Protein AF-A0A932VXK8-F1 (afdb_monomer_lite)

Sequence (270 aa):
MTTSKAWLRMQRWTWILPVAVMACLAAGQESQTEPVHKVGEGITPPRIIFAPDPSYTLEAWQKGITGKVSLKLEVLPDGRTNNIRVVKPLDPSLDQSAVEAVAHWRFQPATKNGAPISIEISVVVGFLGPTSASPRPGVYTGLPCAAKIDSRDIKTLLKKASKGDPKAQITIGCAYQYGLAEMPPDRAQAISWYRKAAEIGLVPAQHFLGEAYLLNFDYVRAYTWLTIANSGGYKDPNDKLKIVTTLLNADQISDAEAQVAEWKRQHGTK

pLDDT: mean 80.36, std 22.82, range [25.75, 98.5]

Structure (mmCIF, N/CA/C/O backbone):
data_AF-A0A932VXK8-F1
#
_entry.id   AF-A0A932VXK8-F1
#
loop_
_atom_site.group_PDB
_atom_site.id
_atom_site.type_symbol
_atom_site.label_atom_id
_atom_site.label_alt_id
_atom_site.label_comp_id
_atom_site.label_asym_id
_atom_site.label_entity_id
_atom_site.label_seq_id
_atom_site.pdbx_PDB_ins_code
_atom_site.Cartn_x
_atom_site.Cartn_y
_atom_site.Cartn_z
_atom_site.occupancy
_atom_site.B_iso_or_equiv
_atom_site.auth_seq_id
_atom_site.auth_comp_id
_atom_site.auth_asym_id
_atom_site.auth_atom_id
_atom_site.pdbx_PDB_model_num
ATOM 1 N N . MET A 1 1 ? -51.871 -23.737 -41.755 1.00 42.34 1 MET A N 1
ATOM 2 C CA . MET A 1 1 ? -51.696 -23.314 -43.160 1.00 42.34 1 MET A CA 1
ATOM 3 C C . MET A 1 1 ? -50.366 -22.562 -43.215 1.00 42.34 1 MET A C 1
ATOM 5 O O . MET A 1 1 ? -50.365 -21.378 -42.942 1.00 42.34 1 MET A O 1
ATOM 9 N N . THR A 1 2 ? -49.157 -23.123 -43.311 1.00 41.78 2 THR A N 1
ATOM 10 C CA . THR A 1 2 ? -48.595 -24.317 -43.976 1.00 41.78 2 THR A CA 1
ATOM 11 C C . THR A 1 2 ? -48.834 -24.395 -45.479 1.00 41.78 2 THR A C 1
ATOM 13 O O . THR A 1 2 ? -49.755 -25.072 -45.904 1.00 41.78 2 THR A O 1
ATOM 16 N N . THR A 1 3 ? -47.942 -23.741 -46.230 1.00 37.94 3 THR A N 1
ATOM 17 C CA . THR A 1 3 ? -47.495 -23.960 -47.630 1.00 37.94 3 THR A CA 1
ATOM 18 C C . THR A 1 3 ? -46.356 -22.948 -47.848 1.00 37.94 3 THR A C 1
ATOM 20 O O . THR A 1 3 ? -46.502 -21.822 -47.395 1.00 37.94 3 THR A O 1
ATOM 23 N N . SER A 1 4 ? -45.202 -23.172 -48.480 1.00 37.31 4 SER A N 1
ATOM 24 C CA . SER A 1 4 ? -44.614 -24.238 -49.306 1.00 37.31 4 SER A CA 1
ATOM 25 C C . SER A 1 4 ? -43.109 -23.870 -49.429 1.00 37.31 4 SER A C 1
ATOM 27 O O . SER A 1 4 ? -42.810 -22.690 -49.576 1.00 37.31 4 SER A O 1
ATOM 29 N N . LYS A 1 5 ? -42.123 -24.750 -49.158 1.00 42.00 5 LYS A N 1
ATOM 30 C CA . LYS A 1 5 ? -41.353 -25.580 -50.135 1.00 42.00 5 LYS A CA 1
ATOM 31 C C . LYS A 1 5 ? -41.025 -24.807 -51.439 1.00 42.00 5 LYS A C 1
ATOM 33 O O . LYS A 1 5 ? -41.946 -24.265 -52.030 1.00 42.00 5 LYS A O 1
ATOM 38 N N . ALA A 1 6 ? -39.811 -24.730 -51.996 1.00 37.72 6 ALA A N 1
ATOM 39 C CA . ALA A 1 6 ? -38.801 -25.759 -52.278 1.00 37.72 6 ALA A CA 1
ATOM 40 C C . ALA A 1 6 ? -37.584 -25.065 -52.967 1.00 37.72 6 ALA A C 1
ATOM 42 O O . ALA A 1 6 ? -37.801 -24.165 -53.765 1.00 37.72 6 ALA A O 1
ATOM 43 N N . TRP A 1 7 ? -36.329 -25.301 -52.560 1.00 30.25 7 TRP A N 1
ATOM 44 C CA . TRP A 1 7 ? -35.332 -26.230 -53.145 1.00 30.25 7 TRP A CA 1
ATOM 45 C C . TRP A 1 7 ? -34.415 -25.705 -54.287 1.00 30.25 7 TRP A C 1
ATOM 47 O O . TRP A 1 7 ? -34.875 -25.202 -55.301 1.00 30.25 7 TRP A O 1
ATOM 57 N N . LEU A 1 8 ? -33.122 -26.058 -54.126 1.00 33.28 8 LEU A N 1
ATOM 58 C CA . LEU A 1 8 ? -32.089 -26.414 -55.126 1.00 33.28 8 LEU A CA 1
ATOM 59 C C . LEU A 1 8 ? -31.429 -25.316 -55.991 1.00 33.28 8 LEU A C 1
ATOM 61 O O . LEU A 1 8 ? -31.983 -24.889 -56.994 1.00 33.28 8 LEU A O 1
ATOM 65 N N . ARG A 1 9 ? -30.113 -25.112 -55.794 1.00 36.59 9 ARG A N 1
ATOM 66 C CA . ARG A 1 9 ? -29.102 -25.809 -56.622 1.00 36.59 9 ARG A CA 1
ATOM 67 C C . ARG A 1 9 ? -27.663 -25.650 -56.113 1.00 36.59 9 ARG A C 1
ATOM 69 O O . ARG A 1 9 ? -27.153 -24.553 -55.936 1.00 36.59 9 ARG A O 1
ATOM 76 N N . MET A 1 10 ? -27.019 -26.805 -55.952 1.00 35.75 10 MET A N 1
ATOM 77 C CA . MET A 1 10 ? -25.571 -27.003 -55.935 1.00 35.75 10 MET A CA 1
ATOM 78 C C . MET A 1 10 ? -24.918 -26.434 -57.200 1.00 35.75 10 MET A C 1
ATOM 80 O O . MET A 1 10 ? -25.418 -26.698 -58.293 1.00 35.75 10 MET A O 1
ATOM 84 N N . GLN A 1 11 ? -23.724 -25.851 -57.072 1.00 39.41 11 GLN A N 1
ATOM 85 C CA . GLN A 1 11 ? -22.659 -26.063 -58.054 1.00 39.41 11 GLN A CA 1
ATOM 86 C C . GLN A 1 11 ? -21.312 -26.267 -57.350 1.00 39.41 11 GLN A C 1
ATOM 88 O O . GLN A 1 11 ? -20.724 -25.362 -56.770 1.00 39.41 11 GLN A O 1
ATOM 93 N N . ARG A 1 12 ? -20.865 -27.525 -57.418 1.00 36.72 12 ARG A N 1
ATOM 94 C CA . ARG A 1 12 ? -19.492 -27.990 -57.224 1.00 36.72 12 ARG A CA 1
ATOM 95 C C . ARG A 1 12 ? -18.646 -27.505 -58.392 1.00 36.72 12 ARG A C 1
ATOM 97 O O . ARG A 1 12 ? -18.988 -27.837 -59.523 1.00 36.72 12 ARG A O 1
ATOM 104 N N . TRP A 1 13 ? -17.524 -26.852 -58.122 1.00 39.59 13 TRP A N 1
ATOM 105 C CA . TRP A 1 13 ? -16.404 -26.786 -59.059 1.00 39.59 13 TRP A CA 1
ATOM 106 C C . TRP A 1 13 ? -15.168 -27.353 -58.364 1.00 39.59 13 TRP A C 1
ATOM 108 O O . TRP A 1 13 ? -14.480 -26.686 -57.601 1.00 39.59 13 TRP A O 1
ATOM 118 N N . THR A 1 14 ? -14.950 -28.645 -58.594 1.00 34.72 14 THR A N 1
ATOM 119 C CA . THR A 1 14 ? -13.678 -29.332 -58.388 1.00 34.72 14 THR A CA 1
ATOM 120 C C . THR A 1 14 ? -12.771 -29.013 -59.569 1.00 34.72 14 THR A C 1
ATOM 122 O O . THR A 1 14 ? -13.088 -29.410 -60.689 1.00 34.72 14 THR A O 1
ATOM 125 N N . TRP A 1 15 ? -11.639 -28.364 -59.314 1.00 38.44 15 TRP A N 1
ATOM 126 C CA . TRP A 1 15 ? -10.474 -28.435 -60.191 1.00 38.44 15 TRP A CA 1
ATOM 127 C C . TRP A 1 15 ? -9.333 -29.081 -59.411 1.00 38.44 15 TRP A C 1
ATOM 129 O O . TRP A 1 15 ? -8.941 -28.622 -58.341 1.00 38.44 15 TRP A O 1
ATOM 139 N N . ILE A 1 16 ? -8.889 -30.215 -59.942 1.00 44.19 16 ILE A N 1
ATOM 140 C CA . ILE A 1 16 ? -7.739 -31.003 -59.510 1.00 44.19 16 ILE A CA 1
ATOM 141 C C . ILE A 1 16 ? -6.542 -30.563 -60.364 1.00 44.19 16 ILE A C 1
ATOM 143 O O . ILE A 1 16 ? -6.732 -30.340 -61.560 1.00 44.19 16 ILE A O 1
ATOM 147 N N . LEU A 1 17 ? -5.354 -30.530 -59.736 1.00 36.28 17 LEU A N 1
ATOM 148 C CA . LEU A 1 17 ? -3.964 -30.632 -60.250 1.00 36.28 17 LEU A CA 1
ATOM 149 C C . LEU A 1 17 ? -3.064 -29.454 -59.806 1.00 36.28 17 LEU A C 1
ATOM 151 O O . LEU A 1 17 ? -3.541 -28.326 -59.748 1.00 36.28 17 LEU A O 1
ATOM 155 N N . PRO A 1 18 ? -1.737 -29.648 -59.659 1.00 43.84 18 PRO A N 1
ATOM 156 C CA . PRO A 1 18 ? -1.009 -30.816 -59.165 1.00 43.84 18 PRO A CA 1
ATOM 157 C C . PRO A 1 18 ? -0.061 -30.469 -57.996 1.00 43.84 18 PRO A C 1
ATOM 159 O O . PRO A 1 18 ? 0.253 -29.318 -57.704 1.00 43.84 18 PRO A O 1
ATOM 162 N N . VAL A 1 19 ? 0.411 -31.525 -57.337 1.00 40.38 19 VAL A N 1
ATOM 163 C CA . VAL A 1 19 ? 1.427 -31.519 -56.281 1.00 40.38 19 VAL A CA 1
ATOM 164 C C . VAL A 1 19 ? 2.752 -30.968 -56.822 1.00 40.38 19 VAL A C 1
ATOM 166 O O . VAL A 1 19 ? 3.380 -31.593 -57.673 1.00 40.38 19 VAL A O 1
ATOM 169 N N . ALA A 1 20 ? 3.198 -29.831 -56.286 1.00 39.38 20 ALA A N 1
ATOM 170 C CA . ALA A 1 20 ? 4.579 -29.373 -56.377 1.00 39.38 20 ALA A CA 1
ATOM 171 C C . ALA A 1 20 ? 5.218 -29.508 -54.990 1.00 39.38 20 ALA A C 1
ATOM 173 O O . ALA A 1 20 ? 4.922 -28.752 -54.066 1.00 39.38 20 ALA A O 1
ATOM 174 N N . VAL A 1 21 ? 6.077 -30.517 -54.844 1.00 41.69 21 VAL A N 1
ATOM 175 C CA . VAL A 1 21 ? 6.958 -30.682 -53.688 1.00 41.69 21 VAL A CA 1
ATOM 176 C C . VAL A 1 21 ? 8.058 -29.628 -53.803 1.00 41.69 21 VAL A C 1
ATOM 178 O O . VAL A 1 21 ? 9.017 -29.807 -54.547 1.00 41.69 21 VAL A O 1
ATOM 181 N N . MET A 1 22 ? 7.916 -28.520 -53.077 1.00 35.41 22 MET A N 1
ATOM 182 C CA . MET A 1 22 ? 9.041 -27.653 -52.732 1.00 35.41 22 MET A CA 1
ATOM 183 C C . MET A 1 22 ? 9.406 -27.902 -51.274 1.00 35.41 22 MET A C 1
ATOM 185 O O . MET A 1 22 ? 8.724 -27.461 -50.351 1.00 35.41 22 MET A O 1
ATOM 189 N N . ALA A 1 23 ? 10.507 -28.622 -51.083 1.00 38.94 23 ALA A N 1
ATOM 190 C CA . ALA A 1 23 ? 11.234 -28.647 -49.831 1.00 38.94 23 ALA A CA 1
ATOM 191 C C . ALA A 1 23 ? 11.883 -27.269 -49.619 1.00 38.94 23 ALA A C 1
ATOM 193 O O . ALA A 1 23 ? 12.966 -27.002 -50.130 1.00 38.94 23 ALA A O 1
ATOM 194 N N . CYS A 1 24 ? 11.214 -26.390 -48.873 1.00 29.88 24 CYS A N 1
ATOM 195 C CA . CYS A 1 24 ? 11.861 -25.239 -48.254 1.00 29.88 24 CYS A CA 1
ATOM 196 C C . CYS A 1 24 ? 12.201 -25.617 -46.814 1.00 29.88 24 CYS A C 1
ATOM 198 O O . CYS A 1 24 ? 11.310 -25.866 -46.003 1.00 29.88 24 CYS A O 1
ATOM 200 N N . LEU A 1 25 ? 13.504 -25.685 -46.525 1.00 32.44 25 LEU A N 1
ATOM 201 C CA . LEU A 1 25 ? 14.048 -25.779 -45.177 1.00 32.44 25 LEU A CA 1
ATOM 202 C C . LEU A 1 25 ? 13.389 -24.705 -44.300 1.00 32.44 25 LEU A C 1
ATOM 204 O O . LEU A 1 25 ? 13.621 -23.513 -44.498 1.00 32.44 25 LEU A O 1
ATOM 208 N N . ALA A 1 26 ? 12.589 -25.121 -43.320 1.00 32.81 26 ALA A N 1
ATOM 209 C CA . ALA A 1 26 ? 12.191 -24.250 -42.227 1.00 32.81 26 ALA A CA 1
ATOM 210 C C . ALA A 1 26 ? 13.430 -24.038 -41.350 1.00 32.81 26 ALA A C 1
ATOM 212 O O . ALA A 1 26 ? 13.735 -24.843 -40.470 1.00 32.81 26 ALA A O 1
ATOM 213 N N . ALA A 1 27 ? 14.188 -22.984 -41.656 1.00 31.53 27 ALA A N 1
ATOM 214 C CA . ALA A 1 27 ? 15.179 -22.440 -40.747 1.00 31.53 27 ALA A CA 1
ATOM 215 C C . ALA A 1 27 ? 14.481 -22.190 -39.405 1.00 31.53 27 ALA A C 1
ATOM 217 O O . ALA A 1 27 ? 13.465 -21.492 -39.348 1.00 31.53 27 ALA A O 1
ATOM 218 N N . GLY A 1 28 ? 14.991 -22.826 -38.350 1.00 30.02 28 GLY A N 1
ATOM 219 C CA . GLY A 1 28 ? 14.509 -22.623 -36.996 1.00 30.02 28 GLY A CA 1
ATOM 220 C C . GLY A 1 28 ? 14.513 -21.134 -36.683 1.00 30.02 28 GLY A C 1
ATOM 221 O O . GLY A 1 28 ? 15.548 -20.477 -36.775 1.00 30.02 28 GLY A O 1
ATOM 222 N N . GLN A 1 29 ? 13.350 -20.593 -36.331 1.00 26.25 29 GLN A N 1
ATOM 223 C CA . GLN A 1 29 ? 13.294 -19.301 -35.671 1.00 26.25 29 GLN A CA 1
ATOM 224 C C . GLN A 1 29 ? 13.809 -19.509 -34.248 1.00 26.25 29 GLN A C 1
ATOM 226 O O . GLN A 1 29 ? 13.049 -19.770 -33.317 1.00 26.25 29 GLN A O 1
ATOM 231 N N . GLU A 1 30 ? 15.132 -19.438 -34.101 1.00 28.62 30 GLU A N 1
ATOM 232 C CA . GLU A 1 30 ? 15.756 -19.041 -32.849 1.00 28.62 30 GLU A CA 1
ATOM 233 C C . GLU A 1 30 ? 15.092 -17.731 -32.424 1.00 28.62 30 GLU A C 1
ATOM 235 O O . GLU A 1 30 ? 15.281 -16.681 -33.039 1.00 28.62 30 GLU A O 1
ATOM 240 N N . SER A 1 31 ? 14.249 -17.823 -31.396 1.00 26.34 31 SER A N 1
ATOM 241 C CA . SER A 1 31 ? 13.808 -16.680 -30.610 1.00 26.34 31 SER A CA 1
ATOM 242 C C . SER A 1 31 ? 15.067 -15.969 -30.135 1.00 26.34 31 SER A C 1
ATOM 244 O O . SER A 1 31 ? 15.706 -16.416 -29.184 1.00 26.34 31 SER A O 1
ATOM 246 N N . GLN A 1 32 ? 15.447 -14.905 -30.840 1.00 25.75 32 GLN A N 1
ATOM 247 C CA . GLN A 1 32 ? 16.608 -14.089 -30.533 1.00 25.75 32 GLN A CA 1
ATOM 248 C C . GLN A 1 32 ? 16.421 -13.501 -29.135 1.00 25.75 32 GLN A C 1
ATOM 250 O O . GLN A 1 32 ? 15.709 -12.523 -28.933 1.00 25.75 32 GLN A O 1
ATOM 255 N N . THR A 1 33 ? 17.024 -14.146 -28.142 1.00 28.39 33 THR A N 1
ATOM 256 C CA . THR A 1 33 ? 17.192 -13.575 -26.813 1.00 28.39 33 THR A CA 1
ATOM 257 C C . THR A 1 33 ? 18.160 -12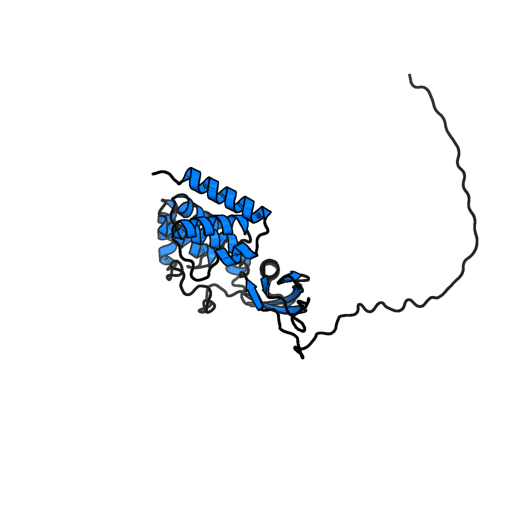.410 -26.957 1.00 28.39 33 THR A C 1
ATOM 259 O O . THR A 1 33 ? 19.338 -12.634 -27.248 1.00 28.39 33 THR A O 1
ATOM 262 N N . GLU A 1 34 ? 17.670 -11.180 -26.798 1.00 32.56 34 GLU A N 1
ATOM 263 C CA . GLU A 1 34 ? 18.534 -10.001 -26.786 1.00 32.56 34 GLU A CA 1
ATOM 264 C C . GLU A 1 34 ? 19.659 -10.177 -25.749 1.00 32.56 34 GLU A C 1
ATOM 266 O O . GLU A 1 34 ? 19.432 -10.717 -24.657 1.00 32.56 34 GLU A O 1
ATOM 271 N N . PRO A 1 35 ? 20.898 -9.775 -26.077 1.00 29.56 35 PRO A N 1
ATOM 272 C CA . PRO A 1 35 ? 22.036 -9.997 -25.205 1.00 29.56 35 PRO A CA 1
ATOM 273 C C . PRO A 1 35 ? 21.864 -9.216 -23.901 1.00 29.56 35 PRO A C 1
ATOM 275 O O . PRO A 1 35 ? 21.609 -8.015 -23.899 1.00 29.56 35 PRO A O 1
ATOM 278 N N . VAL A 1 36 ? 22.074 -9.902 -22.775 1.00 39.16 36 VAL A N 1
ATOM 279 C CA . VAL A 1 36 ? 22.176 -9.288 -21.446 1.00 39.16 36 VAL A CA 1
ATOM 280 C C . VAL A 1 36 ? 23.304 -8.254 -21.479 1.00 39.16 36 VAL A C 1
ATOM 282 O O . VAL A 1 36 ? 24.486 -8.598 -21.392 1.00 39.16 36 VAL A O 1
ATOM 285 N N . HIS A 1 37 ? 22.954 -6.976 -21.620 1.00 45.12 37 HIS A N 1
ATOM 286 C CA . HIS A 1 37 ? 23.910 -5.885 -21.515 1.00 45.12 37 HIS A CA 1
ATOM 287 C C . HIS A 1 37 ? 24.439 -5.836 -20.073 1.00 45.12 37 HIS A C 1
ATOM 289 O O . HIS A 1 37 ? 23.728 -5.465 -19.140 1.00 45.12 37 HIS A O 1
ATOM 295 N N . LYS A 1 38 ? 25.706 -6.227 -19.872 1.00 45.78 38 LYS A N 1
ATOM 296 C CA . LYS A 1 38 ? 26.458 -5.877 -18.656 1.00 45.78 38 LYS A CA 1
ATOM 297 C C . LYS A 1 38 ? 26.518 -4.350 -18.583 1.00 45.78 38 LYS A C 1
ATOM 299 O O . LYS A 1 38 ? 26.714 -3.732 -19.625 1.00 45.78 38 LYS A O 1
ATOM 304 N N . VAL A 1 39 ? 26.343 -3.759 -17.394 1.00 44.62 39 VAL A N 1
ATOM 305 C CA . VAL A 1 39 ? 26.457 -2.302 -17.181 1.00 44.62 39 VAL A CA 1
ATOM 306 C C . VAL A 1 39 ? 27.749 -1.818 -17.853 1.00 44.62 39 VAL A C 1
ATOM 308 O O . VAL A 1 39 ? 28.845 -2.155 -17.414 1.00 44.62 39 VAL A O 1
ATOM 311 N N . GLY A 1 40 ? 27.591 -1.132 -18.981 1.00 56.88 40 GLY A N 1
ATOM 312 C CA . GLY A 1 40 ? 28.633 -0.697 -19.907 1.00 56.88 40 GLY A CA 1
ATOM 313 C C . GLY A 1 40 ? 28.351 0.737 -20.360 1.00 56.88 40 GLY A C 1
ATOM 314 O O . GLY A 1 40 ? 27.303 1.293 -20.022 1.00 56.88 40 GLY A O 1
ATOM 315 N N . GLU A 1 41 ? 29.309 1.341 -21.070 1.00 61.91 41 GLU A N 1
ATOM 316 C CA . GLU A 1 41 ? 29.389 2.787 -21.337 1.00 61.91 41 GLU A CA 1
ATOM 317 C C . GLU A 1 41 ? 28.048 3.423 -21.748 1.00 61.91 41 GLU A C 1
ATOM 319 O O . GLU A 1 41 ? 27.416 3.037 -22.731 1.00 61.91 41 GLU A O 1
ATOM 324 N N . GLY A 1 42 ? 27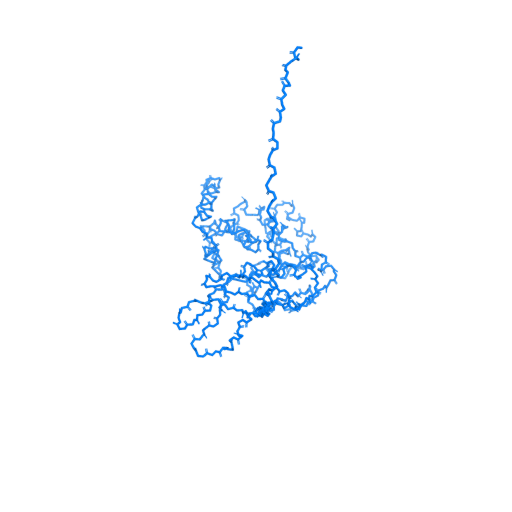.613 4.418 -20.969 1.00 74.19 42 GLY A N 1
ATOM 325 C CA . GLY A 1 42 ? 26.431 5.231 -21.261 1.00 74.19 42 GLY A CA 1
ATOM 326 C C . GLY A 1 42 ? 25.093 4.696 -20.740 1.00 74.19 42 GLY A C 1
ATOM 327 O O . GLY A 1 42 ? 24.093 5.392 -20.922 1.00 74.19 42 GLY A O 1
ATOM 328 N N . ILE A 1 43 ? 25.041 3.524 -20.085 1.00 84.38 43 ILE A N 1
ATOM 329 C CA . ILE A 1 43 ? 23.806 2.998 -19.473 1.00 84.38 43 ILE A CA 1
ATOM 330 C C . ILE A 1 43 ? 23.723 3.358 -17.984 1.00 84.38 43 ILE A C 1
ATOM 332 O O . ILE A 1 43 ? 24.546 2.924 -17.179 1.00 84.38 43 ILE A O 1
ATOM 336 N N . THR A 1 44 ? 22.678 4.093 -17.602 1.00 91.44 44 THR A N 1
ATOM 337 C CA . THR A 1 44 ? 22.290 4.303 -16.200 1.00 91.44 44 THR A CA 1
ATOM 338 C C . THR A 1 44 ? 21.219 3.275 -15.819 1.00 91.44 44 THR A C 1
ATOM 340 O O . THR A 1 44 ? 20.216 3.182 -16.529 1.00 91.44 44 THR A O 1
ATOM 343 N N . PRO A 1 45 ? 21.388 2.496 -14.733 1.00 90.69 45 PRO A N 1
ATOM 344 C CA . PRO A 1 45 ? 20.409 1.493 -14.315 1.00 90.69 45 PRO A CA 1
ATOM 345 C C . PRO A 1 45 ? 19.117 2.134 -13.782 1.00 90.69 45 PRO A C 1
ATOM 347 O O . PRO A 1 45 ? 19.140 3.286 -13.337 1.00 90.69 45 PRO A O 1
ATOM 350 N N . PRO A 1 46 ? 17.993 1.393 -13.770 1.00 93.38 46 PRO A N 1
ATOM 351 C CA . PRO A 1 46 ? 16.747 1.915 -13.237 1.00 93.38 46 PRO A CA 1
ATOM 352 C C . PRO A 1 46 ? 16.844 2.065 -11.714 1.00 93.38 46 PRO A C 1
ATOM 354 O O . PRO A 1 46 ? 17.449 1.236 -11.027 1.00 93.38 46 PRO A O 1
ATOM 357 N N . ARG A 1 47 ? 16.218 3.107 -11.163 1.00 92.12 47 ARG A N 1
ATOM 358 C CA . ARG A 1 47 ? 16.208 3.380 -9.717 1.00 92.12 47 ARG A CA 1
ATOM 359 C C . ARG A 1 47 ? 14.797 3.255 -9.171 1.00 92.12 47 ARG A C 1
ATOM 361 O O . ARG A 1 47 ? 13.892 3.892 -9.684 1.00 92.12 47 ARG A O 1
ATOM 368 N N . ILE A 1 48 ? 14.607 2.487 -8.104 1.00 88.50 48 ILE A N 1
ATOM 369 C CA . ILE A 1 48 ? 13.298 2.356 -7.453 1.00 88.50 48 ILE A CA 1
ATOM 370 C C . ILE A 1 48 ? 12.829 3.725 -6.935 1.00 88.50 48 ILE A C 1
ATOM 372 O O . ILE A 1 48 ? 13.555 4.400 -6.206 1.00 88.50 48 ILE A O 1
ATOM 376 N N . ILE A 1 49 ? 11.605 4.103 -7.303 1.00 87.19 49 ILE A N 1
ATOM 377 C CA . ILE A 1 49 ? 10.874 5.265 -6.772 1.00 87.19 49 ILE A CA 1
ATOM 378 C C . ILE A 1 49 ? 9.835 4.797 -5.751 1.00 87.19 49 ILE A C 1
ATOM 380 O O . ILE A 1 49 ? 9.672 5.409 -4.701 1.00 87.19 49 ILE A O 1
ATOM 384 N N . PHE A 1 50 ? 9.143 3.699 -6.055 1.00 86.19 50 PHE A N 1
ATOM 385 C CA . PHE A 1 50 ? 8.109 3.124 -5.205 1.00 86.19 50 PHE A CA 1
ATOM 386 C C . PHE A 1 50 ? 8.188 1.602 -5.290 1.00 86.19 50 PHE A C 1
ATOM 388 O O . PHE A 1 50 ? 8.130 1.040 -6.380 1.00 86.19 50 PHE A O 1
ATOM 395 N N . ALA A 1 51 ? 8.350 0.944 -4.146 1.00 87.50 51 ALA A N 1
ATOM 396 C CA . ALA A 1 51 ? 8.442 -0.508 -4.043 1.00 87.50 51 ALA A CA 1
ATOM 397 C C . ALA A 1 51 ? 7.660 -0.980 -2.813 1.00 87.50 51 ALA A C 1
ATOM 399 O O . ALA A 1 51 ? 8.258 -1.200 -1.758 1.00 87.50 51 ALA A O 1
ATOM 400 N N . PRO A 1 52 ? 6.323 -1.072 -2.907 1.00 83.69 52 PRO A N 1
ATOM 401 C CA . PRO A 1 52 ? 5.518 -1.626 -1.832 1.00 83.69 52 PRO A CA 1
ATOM 402 C C . PRO A 1 52 ? 5.976 -3.055 -1.530 1.00 83.69 52 PRO A C 1
ATOM 404 O O . PRO A 1 52 ? 6.273 -3.839 -2.439 1.00 83.69 52 PRO A O 1
ATOM 407 N N . ASP A 1 53 ? 6.037 -3.378 -0.240 1.00 82.50 53 ASP A N 1
ATOM 408 C CA . ASP A 1 53 ? 6.341 -4.729 0.217 1.00 82.50 53 ASP A CA 1
ATOM 409 C C . ASP A 1 53 ? 5.247 -5.713 -0.242 1.00 82.50 53 ASP A C 1
ATOM 411 O O . ASP A 1 53 ? 4.079 -5.324 -0.378 1.00 82.50 53 ASP A O 1
ATOM 415 N N . PRO A 1 54 ? 5.584 -6.992 -0.480 1.00 86.75 54 PRO A N 1
ATOM 416 C CA . PRO A 1 54 ? 4.581 -8.019 -0.738 1.00 86.75 54 PRO A CA 1
ATOM 417 C C . PRO A 1 54 ? 3.693 -8.256 0.483 1.00 86.75 54 PRO A C 1
ATOM 419 O O . PRO A 1 54 ? 4.050 -7.931 1.617 1.00 86.75 54 PRO A O 1
ATOM 422 N N . SER A 1 55 ? 2.522 -8.837 0.244 1.00 85.31 55 SER A N 1
ATOM 423 C CA . SER A 1 55 ? 1.655 -9.293 1.323 1.00 85.31 55 SER A CA 1
ATOM 424 C C . SER A 1 55 ? 2.127 -10.658 1.820 1.00 85.31 55 SER A C 1
ATOM 426 O O . SER A 1 55 ? 2.498 -11.535 1.044 1.00 85.31 55 SER A O 1
ATOM 428 N N . TYR A 1 56 ? 2.116 -10.853 3.132 1.00 86.06 56 TYR A N 1
ATOM 429 C CA . TYR A 1 56 ? 2.314 -12.178 3.697 1.00 86.06 56 TYR A CA 1
ATOM 430 C C . TYR A 1 56 ? 0.959 -12.865 3.781 1.00 86.06 56 TYR A C 1
ATOM 432 O O . TYR A 1 56 ? 0.050 -12.352 4.433 1.00 86.06 56 TYR A O 1
ATOM 440 N N . THR A 1 57 ? 0.808 -14.025 3.149 1.00 84.94 57 THR A N 1
ATOM 441 C CA . THR A 1 57 ? -0.443 -14.777 3.265 1.00 84.94 57 THR A CA 1
ATOM 442 C C . THR A 1 57 ? -0.594 -15.327 4.684 1.00 84.94 57 THR A C 1
ATOM 444 O O . THR A 1 57 ? 0.385 -15.739 5.311 1.00 84.94 57 THR A O 1
ATOM 447 N N . LEU A 1 58 ? -1.830 -15.351 5.197 1.00 84.06 58 LEU A N 1
ATOM 448 C CA . LEU A 1 58 ? -2.131 -15.900 6.524 1.00 84.06 58 LEU A CA 1
ATOM 449 C C . LEU A 1 58 ? -1.626 -17.342 6.658 1.00 84.06 58 LEU A C 1
ATOM 451 O O . LEU A 1 58 ? -1.047 -17.709 7.677 1.00 84.06 58 LEU A O 1
ATOM 455 N N . GLU A 1 59 ? -1.813 -18.139 5.607 1.00 85.50 59 GLU A N 1
ATOM 456 C CA . GLU A 1 59 ? -1.365 -19.526 5.551 1.00 85.50 59 GLU A CA 1
ATOM 457 C C . GLU A 1 59 ? 0.159 -19.636 5.677 1.00 85.50 59 GLU A C 1
ATOM 459 O O . GLU A 1 59 ? 0.659 -20.367 6.534 1.00 85.50 59 GLU A O 1
ATOM 464 N N . ALA A 1 60 ? 0.912 -18.888 4.864 1.00 88.19 60 ALA A N 1
ATOM 465 C CA . ALA A 1 60 ? 2.368 -18.916 4.915 1.00 88.19 60 ALA A CA 1
ATOM 466 C C . ALA A 1 60 ? 2.905 -18.368 6.245 1.00 88.19 60 ALA A C 1
ATOM 468 O O . ALA A 1 60 ? 3.903 -18.875 6.761 1.00 88.19 60 ALA A O 1
ATOM 469 N N . TRP A 1 61 ? 2.234 -17.362 6.817 1.00 84.31 61 TRP A N 1
ATOM 470 C CA . TRP A 1 61 ? 2.569 -16.799 8.124 1.00 84.31 61 TRP A CA 1
ATOM 471 C C . TRP A 1 61 ? 2.400 -17.834 9.237 1.00 84.31 61 TRP A C 1
ATOM 473 O O . TRP A 1 61 ? 3.321 -18.052 10.021 1.00 84.31 61 TRP A O 1
ATOM 483 N N . GLN A 1 62 ? 1.256 -18.525 9.275 1.00 83.94 62 GLN A N 1
ATOM 484 C CA . GLN A 1 62 ? 0.974 -19.580 10.255 1.00 83.94 62 GLN A CA 1
ATOM 485 C C . GLN A 1 62 ? 1.930 -20.770 10.126 1.00 83.94 62 GLN A C 1
ATOM 487 O O . GLN A 1 62 ? 2.317 -21.364 11.129 1.00 83.94 62 GLN A O 1
ATOM 492 N N . LYS A 1 63 ? 2.344 -21.096 8.898 1.00 88.12 63 LYS A N 1
ATOM 493 C CA . LYS A 1 63 ? 3.354 -22.126 8.619 1.00 88.12 63 LYS A CA 1
ATOM 494 C C . LYS A 1 63 ? 4.791 -21.670 8.909 1.00 88.12 63 LYS A C 1
ATOM 496 O O . LYS A 1 63 ? 5.703 -22.489 8.838 1.00 88.12 63 LYS A O 1
ATOM 501 N N . GLY A 1 64 ? 5.018 -20.388 9.206 1.00 86.06 64 GLY A N 1
ATOM 502 C CA . GLY A 1 64 ? 6.351 -19.834 9.451 1.00 86.06 64 GLY A CA 1
ATOM 503 C C . GLY A 1 64 ? 7.270 -19.859 8.223 1.00 86.06 64 GLY A C 1
ATOM 504 O O . GLY A 1 64 ? 8.489 -19.939 8.374 1.00 86.06 64 GLY A O 1
ATOM 505 N N . ILE A 1 65 ? 6.711 -19.819 7.007 1.00 89.12 65 ILE A N 1
ATOM 506 C CA . ILE A 1 65 ? 7.485 -19.911 5.759 1.00 89.12 65 ILE A CA 1
ATOM 507 C C . ILE A 1 65 ? 8.266 -18.623 5.550 1.00 89.12 65 ILE A C 1
ATOM 509 O O . ILE A 1 65 ? 7.676 -17.617 5.182 1.00 89.12 65 ILE A O 1
ATOM 513 N N . THR A 1 66 ? 9.585 -18.644 5.717 1.00 88.69 66 THR A N 1
ATOM 514 C CA . THR A 1 66 ? 10.446 -17.470 5.508 1.00 88.69 66 THR A CA 1
ATOM 515 C C . THR A 1 66 ? 11.458 -17.724 4.403 1.00 88.69 66 THR A C 1
ATOM 517 O O . THR A 1 66 ? 11.861 -18.860 4.159 1.00 88.69 66 THR A O 1
ATOM 520 N N . GLY A 1 67 ? 11.887 -16.667 3.716 1.00 90.06 67 GLY A N 1
ATOM 521 C CA . GLY A 1 67 ? 12.863 -16.810 2.645 1.00 90.06 67 GLY A CA 1
ATOM 522 C C . GLY A 1 67 ? 12.845 -15.669 1.645 1.00 90.06 67 GLY A C 1
ATOM 523 O O . GLY A 1 67 ? 12.466 -14.539 1.949 1.00 90.06 67 GLY A O 1
ATOM 524 N N . LYS A 1 68 ? 13.315 -15.964 0.435 1.00 92.62 68 LYS A N 1
ATOM 525 C CA . LYS A 1 68 ? 13.458 -14.990 -0.644 1.00 92.62 68 LYS A CA 1
ATOM 526 C C . LYS A 1 68 ? 12.915 -15.574 -1.938 1.00 92.62 68 LYS A C 1
ATOM 528 O O . LYS A 1 68 ? 13.320 -16.670 -2.314 1.00 92.62 68 LYS A O 1
ATOM 533 N N . VAL A 1 69 ? 12.099 -14.798 -2.637 1.00 95.06 69 VAL A N 1
ATOM 534 C CA . VAL A 1 69 ? 11.674 -15.067 -4.012 1.00 95.06 69 VAL A CA 1
ATOM 535 C C . VAL A 1 69 ? 12.570 -14.257 -4.937 1.00 95.06 69 VAL A C 1
ATOM 537 O O . VAL A 1 69 ? 12.756 -13.056 -4.735 1.00 95.06 69 VAL A O 1
ATOM 540 N N . SER A 1 70 ? 13.175 -14.908 -5.930 1.00 96.62 70 SER A N 1
ATOM 541 C CA . SER A 1 70 ? 13.958 -14.207 -6.958 1.00 96.62 70 SER A CA 1
ATOM 542 C C . SER A 1 70 ? 13.133 -14.090 -8.227 1.00 96.62 70 SER A C 1
ATOM 544 O O . SER A 1 70 ? 12.653 -15.099 -8.749 1.00 96.62 70 SER A O 1
ATOM 546 N N . LEU A 1 71 ? 12.988 -12.866 -8.721 1.00 97.31 71 LEU A N 1
ATOM 547 C CA . LEU A 1 71 ? 12.184 -12.527 -9.885 1.00 97.31 71 LEU A CA 1
ATOM 548 C C . LEU A 1 71 ? 13.076 -11.933 -10.973 1.00 97.31 71 LEU A C 1
ATOM 550 O O . LEU A 1 71 ? 14.032 -11.212 -10.680 1.00 97.31 71 LEU A O 1
ATOM 554 N N . LYS A 1 72 ? 12.718 -12.189 -12.227 1.00 97.88 72 LYS A N 1
ATOM 555 C CA . LYS A 1 72 ? 13.165 -11.403 -13.377 1.00 97.88 72 LYS A CA 1
ATOM 556 C C . LYS A 1 72 ? 11.995 -10.595 -13.909 1.00 97.88 72 LYS A C 1
ATOM 558 O O . LYS A 1 72 ? 10.878 -11.102 -13.944 1.00 97.88 72 LYS A O 1
ATOM 563 N N . LEU A 1 73 ? 12.257 -9.364 -14.317 1.00 97.75 73 LEU A N 1
ATOM 564 C CA . LEU A 1 73 ? 11.256 -8.473 -14.892 1.00 97.75 73 LEU A CA 1
ATOM 565 C C . LEU A 1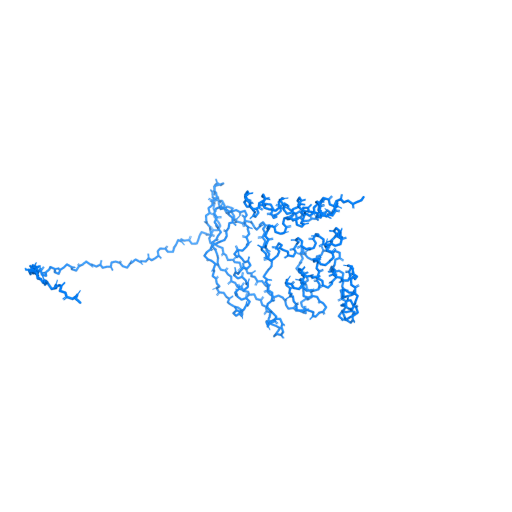 73 ? 11.896 -7.511 -15.885 1.00 97.75 73 LEU A C 1
ATOM 567 O O . LEU A 1 73 ? 13.095 -7.246 -15.819 1.00 97.75 73 LEU A O 1
ATOM 571 N N . GLU A 1 74 ? 11.067 -6.946 -16.746 1.00 97.50 74 GLU A N 1
ATOM 572 C CA . GLU A 1 74 ? 11.406 -5.808 -17.586 1.00 97.50 74 GLU A CA 1
ATOM 573 C C . GLU A 1 74 ? 10.975 -4.512 -16.890 1.00 97.50 74 GLU A C 1
ATOM 575 O O . GLU A 1 74 ? 9.852 -4.414 -16.393 1.00 97.50 74 GLU A O 1
ATOM 580 N N . VAL A 1 75 ? 11.859 -3.516 -16.854 1.00 97.00 75 VAL A N 1
ATOM 581 C CA . VAL A 1 75 ? 11.508 -2.132 -16.513 1.00 97.00 75 VAL A CA 1
ATOM 582 C C . VAL A 1 75 ? 11.373 -1.357 -17.812 1.00 97.00 75 VAL A C 1
ATOM 584 O O . VAL A 1 75 ? 12.342 -1.264 -18.560 1.00 97.00 75 VAL A O 1
ATOM 587 N N . LEU A 1 76 ? 10.184 -0.817 -18.064 1.00 97.38 76 LEU A N 1
ATOM 588 C CA . LEU A 1 76 ? 9.839 -0.067 -19.270 1.00 97.38 76 LEU A CA 1
ATOM 589 C C . LEU A 1 76 ? 10.381 1.380 -19.223 1.00 97.38 76 LEU A C 1
ATOM 591 O O . LEU A 1 76 ? 10.679 1.890 -18.137 1.00 97.38 76 LEU A O 1
ATOM 595 N N . PRO A 1 77 ? 10.442 2.098 -20.367 1.00 96.50 77 PRO A N 1
ATOM 596 C CA . PRO A 1 77 ? 10.884 3.497 -20.427 1.00 96.50 77 PRO A CA 1
ATOM 597 C C . PRO A 1 77 ? 10.051 4.478 -19.590 1.00 96.50 77 PRO A C 1
ATOM 599 O O . PRO A 1 77 ? 10.523 5.565 -19.272 1.00 96.50 77 PRO A O 1
ATOM 602 N N . ASP A 1 78 ? 8.821 4.113 -19.230 1.00 93.81 78 ASP A N 1
ATOM 603 C CA . ASP A 1 78 ? 7.949 4.897 -18.348 1.00 93.81 78 ASP A CA 1
ATOM 604 C C . ASP A 1 78 ? 8.094 4.528 -16.859 1.00 93.81 78 ASP A C 1
ATOM 606 O O . ASP A 1 78 ? 7.387 5.067 -16.008 1.00 93.81 78 ASP A O 1
ATOM 610 N N . GLY A 1 79 ? 9.000 3.600 -16.536 1.00 93.81 79 GLY A N 1
ATOM 611 C CA . GLY A 1 79 ? 9.261 3.156 -15.174 1.00 93.81 79 GLY A CA 1
ATOM 612 C C . GLY A 1 79 ? 8.309 2.086 -14.639 1.00 93.81 79 GLY A C 1
ATOM 613 O O . GLY A 1 79 ? 8.442 1.706 -13.471 1.00 93.81 79 GLY A O 1
ATOM 614 N N . ARG A 1 80 ? 7.350 1.600 -15.440 1.00 94.94 80 ARG A N 1
ATOM 615 C CA . ARG A 1 80 ? 6.488 0.464 -15.082 1.00 94.94 80 ARG A CA 1
ATOM 616 C C . ARG A 1 80 ? 7.207 -0.862 -15.299 1.00 94.94 80 ARG A C 1
ATOM 618 O O . ARG A 1 80 ? 8.206 -0.947 -16.009 1.00 94.94 80 ARG A O 1
ATOM 625 N N . THR A 1 81 ? 6.690 -1.902 -14.660 1.00 96.19 81 THR A N 1
ATOM 626 C CA . THR A 1 81 ? 7.217 -3.259 -14.771 1.00 96.19 81 THR A CA 1
ATOM 627 C C . THR A 1 81 ? 6.386 -4.081 -15.751 1.00 96.19 81 THR A C 1
ATOM 629 O O . THR A 1 81 ? 5.177 -3.890 -15.878 1.00 96.19 81 THR A O 1
ATOM 632 N N . ASN A 1 82 ? 7.044 -4.994 -16.459 1.00 96.88 82 ASN A N 1
ATOM 633 C CA . ASN A 1 82 ? 6.420 -5.937 -17.381 1.00 96.88 82 ASN A CA 1
ATOM 634 C C . ASN A 1 82 ? 7.163 -7.284 -17.348 1.00 96.88 82 ASN A C 1
ATOM 636 O O . ASN A 1 82 ? 8.234 -7.388 -16.746 1.00 96.88 82 ASN A O 1
ATOM 640 N N . ASN A 1 83 ? 6.609 -8.324 -17.981 1.00 96.88 83 ASN A N 1
ATOM 641 C CA . ASN A 1 83 ? 7.278 -9.620 -18.179 1.00 96.88 83 ASN A CA 1
ATOM 642 C C . ASN A 1 83 ? 7.868 -10.232 -16.884 1.00 96.88 83 ASN A C 1
ATOM 644 O O . ASN A 1 83 ? 8.968 -10.798 -16.875 1.00 96.88 83 ASN A O 1
ATOM 648 N N . ILE A 1 84 ? 7.133 -10.091 -15.773 1.00 98.12 84 ILE A N 1
ATOM 649 C CA . ILE A 1 84 ? 7.555 -10.522 -14.435 1.00 98.12 84 ILE A CA 1
ATOM 650 C C . ILE A 1 84 ? 7.454 -12.043 -14.336 1.00 98.12 84 ILE A C 1
ATOM 652 O O . ILE A 1 84 ? 6.398 -12.622 -14.585 1.00 98.12 84 ILE A O 1
ATOM 656 N N . ARG A 1 85 ? 8.543 -12.697 -13.930 1.00 98.00 85 ARG A N 1
ATOM 657 C CA . ARG A 1 85 ? 8.600 -14.153 -13.773 1.00 98.00 85 ARG A CA 1
ATOM 658 C C . ARG A 1 85 ? 9.418 -14.582 -12.569 1.00 98.00 85 ARG A C 1
ATOM 660 O O . ARG A 1 85 ? 10.472 -14.014 -12.275 1.00 98.00 85 ARG A O 1
ATOM 667 N N . VAL A 1 86 ? 8.944 -15.633 -11.907 1.00 98.19 86 VAL A N 1
ATOM 668 C CA . VAL A 1 86 ? 9.646 -16.282 -10.798 1.00 98.19 86 VAL A CA 1
ATOM 669 C C . VAL A 1 86 ? 10.787 -17.128 -11.347 1.00 98.19 86 VAL A C 1
ATOM 671 O O . VAL A 1 86 ? 10.584 -17.991 -12.195 1.00 98.19 86 VAL A O 1
ATOM 674 N N . VAL A 1 87 ? 12.000 -16.863 -10.865 1.00 98.19 87 VAL A N 1
ATOM 675 C CA . VAL A 1 87 ? 13.217 -17.610 -11.223 1.00 98.19 87 VAL A CA 1
ATOM 676 C C . VAL A 1 87 ? 13.658 -18.514 -10.080 1.00 98.19 87 VAL A C 1
ATOM 678 O O . VAL A 1 87 ? 14.160 -19.610 -10.314 1.00 98.19 87 VAL A O 1
ATOM 681 N N . LYS A 1 88 ? 13.455 -18.074 -8.834 1.00 97.88 88 LYS A N 1
ATOM 682 C CA . LYS A 1 88 ? 13.663 -18.902 -7.647 1.00 97.88 88 LYS A CA 1
ATOM 683 C C . LYS A 1 88 ? 12.427 -18.804 -6.747 1.00 97.88 88 LYS A C 1
ATOM 685 O O . LYS A 1 88 ? 12.283 -17.761 -6.101 1.00 97.88 88 LYS A O 1
ATOM 690 N N . PRO A 1 89 ? 11.556 -19.830 -6.743 1.00 97.81 89 PRO A N 1
ATOM 691 C CA . PRO A 1 89 ? 10.349 -19.847 -5.925 1.00 97.81 89 PRO A CA 1
ATOM 692 C C . PRO A 1 89 ? 10.678 -20.086 -4.447 1.00 97.81 89 PRO A C 1
ATOM 694 O O . PRO A 1 89 ? 11.760 -20.583 -4.111 1.00 97.81 89 PRO A O 1
ATOM 697 N N . LEU A 1 90 ? 9.731 -19.744 -3.578 1.00 94.88 90 LEU A N 1
ATOM 698 C CA . LEU A 1 90 ? 9.747 -20.030 -2.143 1.00 94.88 90 LEU A CA 1
ATOM 699 C C . LEU A 1 90 ? 8.534 -20.879 -1.746 1.00 94.88 90 LEU A C 1
ATOM 701 O O . LEU A 1 90 ? 8.693 -21.962 -1.193 1.00 94.88 90 LEU A O 1
ATOM 705 N N . ASP A 1 91 ? 7.340 -20.367 -2.026 1.00 95.56 91 ASP A N 1
ATOM 706 C CA . ASP A 1 91 ? 6.045 -20.997 -1.771 1.00 95.56 91 ASP A CA 1
ATOM 707 C C . ASP A 1 91 ? 5.038 -20.391 -2.755 1.00 95.56 91 ASP A C 1
ATOM 709 O O . ASP A 1 91 ? 5.050 -19.169 -2.907 1.00 95.56 91 ASP A O 1
ATOM 713 N N . PRO A 1 92 ? 4.145 -21.173 -3.389 1.00 95.44 92 PRO A N 1
ATOM 714 C CA . PRO A 1 92 ? 3.252 -20.658 -4.427 1.00 95.44 92 PRO A CA 1
ATOM 715 C C . PRO A 1 92 ? 2.443 -19.421 -4.009 1.00 95.44 92 PRO A C 1
ATOM 717 O O . PRO A 1 92 ? 2.240 -18.516 -4.819 1.00 95.44 92 PRO A O 1
ATOM 720 N N . SER A 1 93 ? 2.010 -19.347 -2.745 1.00 92.62 93 SER A N 1
ATOM 721 C CA . SER A 1 93 ? 1.235 -18.207 -2.248 1.00 92.62 93 SER A CA 1
ATOM 722 C C . SER A 1 93 ? 2.097 -16.944 -2.095 1.00 92.62 93 SER A C 1
ATOM 724 O O . SER A 1 93 ? 1.659 -15.839 -2.421 1.00 92.62 93 SER A O 1
ATOM 726 N N . LEU A 1 94 ? 3.348 -17.104 -1.654 1.00 93.75 94 LEU A N 1
ATOM 727 C CA . LEU A 1 94 ? 4.304 -16.008 -1.491 1.00 93.75 94 LEU A CA 1
ATOM 728 C C . LEU A 1 94 ? 4.922 -15.585 -2.827 1.00 93.75 94 LEU A C 1
ATOM 730 O O . LEU A 1 94 ? 5.178 -14.402 -3.040 1.00 93.75 94 LEU A O 1
ATOM 734 N N . ASP A 1 95 ? 5.109 -16.528 -3.745 1.00 96.31 95 ASP A N 1
ATOM 735 C CA . ASP A 1 95 ? 5.571 -16.282 -5.107 1.00 96.31 95 ASP A CA 1
ATOM 736 C C . ASP A 1 95 ? 4.575 -15.383 -5.845 1.00 96.31 95 ASP A C 1
ATOM 738 O O . ASP A 1 95 ? 4.964 -14.349 -6.395 1.00 96.31 95 ASP A O 1
ATOM 742 N N . GLN A 1 96 ? 3.281 -15.719 -5.780 1.00 95.81 96 GLN A N 1
ATOM 743 C CA . GLN A 1 96 ? 2.219 -14.894 -6.352 1.00 95.81 96 GLN A CA 1
ATOM 744 C C . GLN A 1 96 ? 2.187 -13.501 -5.717 1.00 95.81 96 GLN A C 1
ATOM 746 O O . GLN A 1 96 ? 2.093 -12.504 -6.433 1.00 95.81 96 GLN A O 1
ATOM 751 N N . SER A 1 97 ? 2.325 -13.410 -4.389 1.00 93.50 97 SER A N 1
ATOM 752 C CA . SER A 1 97 ? 2.344 -12.109 -3.717 1.00 93.50 97 SER A CA 1
ATOM 753 C C . SER A 1 97 ? 3.564 -11.260 -4.092 1.00 93.50 97 SER A C 1
ATOM 755 O O . SER A 1 97 ? 3.456 -10.041 -4.234 1.00 93.50 97 SER A O 1
ATOM 757 N N . ALA A 1 98 ? 4.726 -11.883 -4.305 1.00 95.06 98 ALA A N 1
ATOM 758 C CA . ALA A 1 98 ? 5.920 -11.191 -4.779 1.00 95.06 98 ALA A CA 1
ATOM 759 C C . ALA A 1 98 ? 5.724 -10.633 -6.197 1.00 95.06 98 ALA A C 1
ATOM 761 O O . ALA A 1 98 ? 6.095 -9.488 -6.456 1.00 95.06 98 ALA A O 1
ATOM 762 N N . VAL A 1 99 ? 5.123 -11.418 -7.098 1.00 97.12 99 VAL A N 1
ATOM 763 C CA . VAL A 1 99 ? 4.794 -10.979 -8.464 1.00 97.12 99 VAL A CA 1
ATOM 764 C C . VAL A 1 99 ? 3.815 -9.807 -8.438 1.00 97.12 99 VAL A C 1
ATOM 766 O O . VAL A 1 99 ? 4.069 -8.795 -9.091 1.00 97.12 99 VAL A O 1
ATOM 769 N N . GLU A 1 100 ? 2.739 -9.912 -7.654 1.00 94.81 100 GLU A N 1
ATOM 770 C CA . GLU A 1 100 ? 1.737 -8.853 -7.509 1.00 94.81 100 GLU A CA 1
ATOM 771 C C . GLU A 1 100 ? 2.372 -7.555 -6.995 1.00 94.81 100 GLU A C 1
ATOM 773 O O . GLU A 1 100 ? 2.198 -6.498 -7.594 1.00 94.81 100 GLU A O 1
ATOM 778 N N . ALA A 1 101 ? 3.194 -7.625 -5.947 1.00 92.69 101 ALA A N 1
ATOM 779 C CA . ALA A 1 101 ? 3.872 -6.445 -5.421 1.00 92.69 101 ALA A CA 1
ATOM 780 C C . ALA A 1 101 ? 4.780 -5.781 -6.463 1.00 92.69 101 ALA A C 1
ATOM 782 O O . ALA A 1 101 ? 4.707 -4.567 -6.658 1.00 92.69 101 ALA A O 1
ATOM 783 N N . VAL A 1 102 ? 5.596 -6.568 -7.172 1.00 95.31 102 VAL A N 1
ATOM 784 C CA . VAL A 1 102 ? 6.527 -6.059 -8.191 1.00 95.31 102 VAL A CA 1
ATOM 785 C C . VAL A 1 102 ? 5.804 -5.482 -9.413 1.00 95.31 102 VAL A C 1
ATOM 787 O O . VAL A 1 102 ? 6.313 -4.540 -10.024 1.00 95.31 102 VAL A O 1
ATOM 790 N N . ALA A 1 103 ? 4.593 -5.943 -9.736 1.00 96.12 103 ALA A N 1
ATOM 791 C CA . ALA A 1 103 ? 3.745 -5.319 -10.762 1.00 96.12 103 ALA A CA 1
ATOM 792 C C . ALA A 1 103 ? 3.380 -3.857 -10.421 1.00 96.12 103 ALA A C 1
ATOM 794 O O . ALA A 1 103 ? 3.184 -3.010 -11.297 1.00 96.12 103 ALA A O 1
ATOM 795 N N . HIS A 1 104 ? 3.351 -3.531 -9.129 1.00 93.75 104 HIS A N 1
ATOM 796 C CA . HIS A 1 104 ? 3.064 -2.193 -8.622 1.00 93.75 104 HIS A CA 1
ATOM 797 C C . HIS A 1 104 ? 4.315 -1.366 -8.300 1.00 93.75 104 HIS A C 1
ATOM 799 O O . HIS A 1 104 ? 4.193 -0.212 -7.883 1.00 93.75 104 HIS A O 1
ATOM 805 N N . TRP A 1 105 ? 5.520 -1.898 -8.531 1.00 93.44 105 TRP A N 1
ATOM 806 C CA . TRP A 1 105 ? 6.746 -1.117 -8.385 1.00 93.44 105 TRP A CA 1
ATOM 807 C C . TRP A 1 105 ? 6.845 -0.041 -9.470 1.00 93.44 105 TRP A C 1
ATOM 809 O O . TRP A 1 105 ? 6.329 -0.181 -10.584 1.00 93.44 105 TRP A O 1
ATOM 819 N N . ARG A 1 106 ? 7.511 1.063 -9.134 1.00 92.50 106 ARG A N 1
ATOM 820 C CA . ARG A 1 106 ? 7.848 2.139 -10.066 1.00 92.50 106 ARG A CA 1
ATOM 821 C C . ARG A 1 106 ? 9.316 2.468 -9.987 1.00 92.50 106 ARG A C 1
ATOM 823 O O . ARG A 1 106 ? 9.896 2.533 -8.900 1.00 92.50 106 ARG A O 1
ATOM 830 N N . PHE A 1 107 ? 9.873 2.746 -11.151 1.00 92.31 107 PHE A N 1
ATOM 831 C CA . PHE A 1 107 ? 11.272 3.060 -11.330 1.00 92.31 107 PHE A CA 1
ATOM 832 C C . PHE A 1 107 ? 11.439 4.403 -12.031 1.00 92.31 107 PHE A C 1
ATOM 834 O O . PHE A 1 107 ? 10.663 4.772 -12.904 1.00 92.31 107 PHE A O 1
ATOM 841 N N . GLN A 1 108 ? 12.509 5.109 -11.702 1.00 93.06 108 GLN A N 1
ATOM 842 C CA . GLN A 1 108 ? 13.166 5.950 -12.681 1.00 93.06 108 GLN A CA 1
ATOM 843 C C . GLN A 1 108 ? 13.740 4.993 -13.734 1.00 93.06 108 GLN A C 1
ATOM 845 O O . GLN A 1 108 ? 14.465 4.070 -13.343 1.00 93.06 108 GLN A O 1
ATOM 850 N N . PRO A 1 109 ? 13.391 5.150 -15.020 1.00 94.81 109 PRO A N 1
ATOM 851 C CA . PRO A 1 109 ? 13.769 4.192 -16.048 1.00 94.81 109 PRO A CA 1
ATOM 852 C C . PRO A 1 109 ? 15.286 4.132 -16.203 1.00 94.81 109 PRO A C 1
ATOM 854 O O . PRO A 1 109 ? 16.006 5.083 -15.881 1.00 94.81 109 PRO A O 1
ATOM 857 N N . ALA A 1 110 ? 15.767 3.011 -16.731 1.00 94.25 110 ALA A N 1
ATOM 858 C CA . ALA A 1 110 ? 17.135 2.949 -17.207 1.00 94.25 110 ALA A CA 1
ATOM 859 C C . ALA A 1 110 ? 17.297 3.905 -18.386 1.00 94.25 110 ALA A C 1
ATOM 861 O O . ALA A 1 110 ? 16.372 4.064 -19.183 1.00 94.25 110 ALA A O 1
ATOM 862 N N . THR A 1 111 ? 18.462 4.527 -18.515 1.00 95.69 111 THR A N 1
ATOM 863 C CA . THR A 1 111 ? 18.747 5.402 -19.653 1.00 95.69 111 THR A CA 1
ATOM 864 C C . THR A 1 111 ? 19.989 4.943 -20.383 1.00 95.69 111 THR A C 1
ATOM 866 O O . THR A 1 111 ? 20.934 4.469 -19.763 1.00 95.69 111 THR A O 1
ATOM 869 N N . LYS A 1 112 ? 20.005 5.107 -21.703 1.00 94.00 112 LYS A N 1
ATOM 870 C CA . LYS A 1 112 ? 21.198 4.977 -22.536 1.00 94.00 112 LYS A CA 1
ATOM 871 C C . LYS A 1 112 ? 21.449 6.321 -23.195 1.00 94.00 112 LYS A C 1
ATOM 873 O O . LYS A 1 112 ? 20.601 6.807 -23.937 1.00 94.00 112 LYS A O 1
ATOM 878 N N . ASN A 1 113 ? 22.585 6.943 -22.892 1.00 91.44 113 ASN A N 1
ATOM 879 C CA . ASN A 1 113 ? 22.909 8.299 -23.351 1.00 91.44 113 ASN A CA 1
ATOM 880 C C . ASN A 1 113 ? 21.807 9.325 -23.001 1.00 91.44 113 ASN A C 1
ATOM 882 O O . ASN A 1 113 ? 21.490 10.208 -23.791 1.00 91.44 113 ASN A O 1
ATOM 886 N N . GLY A 1 114 ? 21.176 9.170 -21.831 1.00 91.38 114 GLY A N 1
ATOM 887 C CA . GLY A 1 114 ? 20.092 10.037 -21.356 1.00 91.38 114 GLY A CA 1
ATOM 888 C C . GLY A 1 114 ? 18.689 9.693 -21.874 1.00 91.38 114 GLY A C 1
ATOM 889 O O . GLY A 1 114 ? 17.716 10.144 -21.276 1.00 91.38 114 GLY A O 1
ATOM 890 N N . ALA A 1 115 ? 18.553 8.860 -22.911 1.00 94.75 115 ALA A N 1
ATOM 891 C CA . ALA A 1 115 ? 17.251 8.414 -23.410 1.00 94.75 115 ALA A CA 1
ATOM 892 C C . ALA A 1 115 ? 16.747 7.188 -22.624 1.00 94.75 115 ALA A C 1
ATOM 894 O O . ALA A 1 115 ? 17.529 6.254 -22.430 1.00 94.75 115 ALA A O 1
ATOM 895 N N . PRO A 1 116 ? 15.481 7.154 -22.167 1.00 96.38 116 PRO A N 1
ATOM 896 C CA . PRO A 1 116 ? 14.948 6.025 -21.410 1.00 96.38 116 PRO A CA 1
ATOM 897 C C . PRO A 1 116 ? 14.805 4.772 -22.286 1.00 96.38 116 PRO A C 1
ATOM 899 O O . PRO A 1 116 ? 14.389 4.860 -23.441 1.00 96.38 116 PRO A O 1
ATOM 902 N N . ILE A 1 117 ? 15.145 3.608 -21.732 1.00 95.81 117 ILE A N 1
ATOM 903 C CA . ILE A 1 117 ? 15.127 2.310 -22.421 1.00 95.81 117 ILE A CA 1
ATOM 904 C C . ILE A 1 117 ? 14.439 1.235 -21.574 1.00 95.81 117 ILE A C 1
ATOM 906 O O . ILE A 1 117 ? 14.426 1.323 -20.344 1.00 95.81 117 ILE A O 1
ATOM 910 N N . SER A 1 118 ? 13.918 0.200 -22.239 1.00 95.44 118 SER A N 1
ATOM 911 C CA . SER A 1 118 ? 13.555 -1.055 -21.577 1.00 95.44 118 SER A CA 1
ATOM 912 C C . SER A 1 118 ? 14.812 -1.807 -21.137 1.00 95.44 118 SER A C 1
ATOM 914 O O . SER A 1 118 ? 15.791 -1.868 -21.882 1.00 95.44 118 SER A O 1
ATOM 916 N N . ILE A 1 119 ? 14.792 -2.411 -19.949 1.00 95.06 119 ILE A N 1
ATOM 917 C CA . ILE A 1 119 ? 15.873 -3.293 -19.490 1.00 95.06 119 ILE A CA 1
ATOM 918 C C . ILE A 1 119 ? 15.334 -4.441 -18.635 1.00 95.06 119 ILE A C 1
ATOM 920 O O . ILE A 1 119 ? 14.461 -4.243 -17.789 1.00 95.06 119 ILE A O 1
ATOM 924 N N . GLU A 1 120 ? 15.885 -5.643 -18.815 1.00 96.38 120 GLU A N 1
ATOM 925 C CA . GLU A 1 120 ? 15.636 -6.759 -17.902 1.00 96.38 120 GLU A CA 1
ATOM 926 C C . GLU A 1 120 ? 16.517 -6.637 -16.652 1.00 96.38 120 GLU A C 1
ATOM 928 O O . GLU A 1 120 ? 17.740 -6.516 -16.738 1.00 96.38 120 GLU A O 1
ATOM 933 N N . ILE A 1 121 ? 15.897 -6.734 -15.478 1.00 94.19 121 ILE A N 1
ATOM 934 C CA . ILE A 1 121 ? 16.586 -6.774 -14.188 1.00 94.19 121 ILE A CA 1
ATOM 935 C C . ILE A 1 121 ? 16.181 -8.012 -13.391 1.00 94.19 121 ILE A C 1
ATOM 937 O O . ILE A 1 121 ? 15.143 -8.634 -13.624 1.00 94.19 121 ILE A O 1
ATOM 941 N N . SER A 1 122 ? 17.016 -8.365 -12.415 1.00 93.75 122 SER A N 1
ATOM 942 C CA . SER A 1 122 ? 16.685 -9.363 -11.398 1.00 93.75 122 SER A CA 1
ATOM 943 C C . SER A 1 122 ? 16.473 -8.671 -10.059 1.00 93.75 122 SER A C 1
ATOM 945 O O . SER A 1 122 ? 17.306 -7.869 -9.638 1.00 93.75 122 SER A O 1
ATOM 947 N N . VAL A 1 123 ? 15.375 -8.994 -9.383 1.00 93.56 123 VAL A N 1
ATOM 948 C CA . VAL A 1 123 ? 15.054 -8.475 -8.048 1.00 93.56 123 VAL A CA 1
ATOM 949 C C . VAL A 1 123 ? 14.826 -9.623 -7.081 1.00 93.56 123 VAL A C 1
ATOM 951 O O . VAL A 1 123 ? 14.450 -10.731 -7.467 1.00 93.56 123 VAL A O 1
ATOM 954 N N . VAL A 1 124 ? 15.070 -9.353 -5.803 1.00 91.25 124 VAL A N 1
ATOM 955 C CA . VAL A 1 124 ? 14.898 -10.330 -4.733 1.00 91.25 124 VAL A CA 1
ATOM 956 C C . VAL A 1 124 ? 13.933 -9.760 -3.711 1.00 91.25 124 VAL A C 1
ATOM 958 O O . VAL A 1 124 ? 14.214 -8.745 -3.076 1.00 91.25 124 VAL A O 1
ATOM 961 N N . VAL A 1 125 ? 12.803 -10.436 -3.547 1.00 90.44 125 VAL A N 1
ATOM 962 C CA . VAL A 1 125 ? 11.753 -10.071 -2.602 1.00 90.44 125 VAL A CA 1
ATOM 963 C C . VAL A 1 125 ? 11.876 -10.975 -1.379 1.00 90.44 125 VAL A C 1
ATOM 965 O O . VAL A 1 125 ? 11.834 -12.198 -1.493 1.00 90.44 125 VAL A O 1
ATOM 968 N N . GLY A 1 126 ? 12.094 -10.380 -0.205 1.00 87.88 126 GLY A N 1
ATOM 969 C CA . GLY A 1 126 ? 12.284 -11.114 1.047 1.00 87.88 126 GLY A CA 1
ATOM 970 C C . GLY A 1 126 ? 11.020 -11.171 1.900 1.00 87.88 126 GLY A C 1
ATOM 971 O O . GLY A 1 126 ? 10.451 -10.123 2.205 1.00 87.88 126 GLY A O 1
ATOM 972 N N . PHE A 1 127 ? 10.668 -12.373 2.351 1.00 86.06 127 PHE A N 1
ATOM 973 C CA . PHE A 1 127 ? 9.613 -12.652 3.323 1.00 86.06 127 PHE A CA 1
ATOM 974 C C . PHE A 1 127 ? 10.260 -12.997 4.662 1.00 86.06 127 PHE A C 1
ATOM 976 O O . PHE A 1 127 ? 10.875 -14.055 4.826 1.00 86.06 127 PHE A O 1
ATOM 983 N N . LEU A 1 128 ? 10.176 -12.058 5.601 1.00 73.50 128 LEU A N 1
ATOM 984 C CA . LEU A 1 128 ? 10.738 -12.190 6.939 1.00 73.50 128 LEU A CA 1
ATOM 985 C C . LEU A 1 128 ? 9.627 -12.588 7.908 1.00 73.50 128 LEU A C 1
ATOM 987 O O . LEU A 1 128 ? 8.595 -11.926 7.960 1.00 73.50 128 LEU A O 1
ATOM 991 N N . GLY A 1 129 ? 9.829 -13.676 8.647 1.00 62.41 129 GLY A N 1
ATOM 992 C CA . GLY A 1 129 ? 8.831 -14.185 9.586 1.00 62.41 129 GLY A CA 1
ATOM 993 C C . GLY A 1 129 ? 8.711 -13.350 10.866 1.00 62.41 129 GLY A C 1
ATOM 994 O O . GLY A 1 129 ? 9.547 -12.476 11.118 1.00 62.41 129 GLY A O 1
ATOM 995 N N . PRO A 1 130 ? 7.725 -13.676 11.723 1.00 53.22 130 PRO A N 1
ATOM 996 C CA . PRO A 1 130 ? 7.405 -12.940 12.953 1.00 53.22 130 PRO A CA 1
ATOM 997 C C . PRO A 1 130 ? 8.568 -12.780 13.943 1.00 53.22 130 PRO A C 1
ATOM 999 O O . PRO A 1 130 ? 8.546 -11.885 14.784 1.00 53.22 130 PRO A O 1
ATOM 1002 N N . THR A 1 131 ? 9.590 -13.637 13.865 1.00 50.50 131 THR A N 1
ATOM 1003 C CA . THR A 1 131 ? 10.742 -13.655 14.779 1.00 50.50 131 THR A CA 1
ATOM 1004 C C . THR A 1 131 ? 11.980 -12.945 14.235 1.00 50.50 131 THR A C 1
ATOM 1006 O O . THR A 1 131 ? 13.004 -12.901 14.920 1.00 50.50 131 THR A O 1
ATOM 1009 N N . SER A 1 132 ? 11.936 -12.382 13.021 1.00 48.75 132 SER A N 1
ATOM 1010 C CA . SER A 1 132 ? 13.102 -11.683 12.483 1.00 48.75 132 SER A CA 1
ATOM 1011 C C . SER A 1 132 ? 13.346 -10.398 13.287 1.00 48.75 132 SER A C 1
ATOM 1013 O O . SER A 1 132 ? 12.559 -9.454 13.248 1.00 48.75 132 SER A O 1
ATOM 1015 N N . ALA A 1 133 ? 14.447 -10.357 14.037 1.00 37.44 133 ALA A N 1
ATOM 1016 C CA . ALA A 1 133 ? 14.847 -9.234 14.891 1.00 37.44 133 ALA A CA 1
ATOM 1017 C C . ALA A 1 133 ? 15.316 -7.991 14.103 1.00 37.44 133 ALA A C 1
ATOM 1019 O O . ALA A 1 133 ? 16.049 -7.151 14.621 1.00 37.44 133 ALA A O 1
ATOM 1020 N N . SER A 1 134 ? 14.939 -7.868 12.832 1.00 35.53 134 SER A N 1
ATOM 1021 C CA . SER A 1 134 ? 15.349 -6.769 11.968 1.00 35.53 134 SER A CA 1
ATOM 1022 C C . SER A 1 134 ? 14.129 -6.216 11.241 1.00 35.53 134 SER A C 1
ATOM 1024 O O . SER A 1 134 ? 13.771 -6.718 10.174 1.00 35.53 134 SER A O 1
ATOM 1026 N N . PRO A 1 135 ? 13.509 -5.143 11.766 1.00 40.03 135 PRO A N 1
ATOM 1027 C CA . PRO A 1 135 ? 12.806 -4.210 10.899 1.00 40.03 135 PRO A CA 1
ATOM 1028 C C . PRO A 1 135 ? 13.779 -3.856 9.773 1.00 40.03 135 PRO A C 1
ATOM 1030 O O . PRO A 1 135 ? 14.943 -3.553 10.054 1.00 40.03 135 PRO A O 1
ATOM 1033 N N . ARG A 1 136 ? 13.357 -3.927 8.505 1.00 37.69 136 ARG A N 1
ATOM 1034 C CA . ARG A 1 136 ? 14.208 -3.423 7.419 1.00 37.69 136 ARG A CA 1
ATOM 1035 C C . ARG A 1 136 ? 14.639 -1.992 7.792 1.00 37.69 136 ARG A C 1
ATOM 1037 O O . ARG A 1 136 ? 13.755 -1.185 8.108 1.00 37.69 136 ARG A O 1
ATOM 1044 N N . PRO A 1 137 ? 15.947 -1.671 7.807 1.00 29.75 137 PRO A N 1
ATOM 1045 C CA . PRO A 1 137 ? 16.400 -0.321 8.111 1.00 29.75 137 PRO A CA 1
ATOM 1046 C C . PRO A 1 137 ? 15.781 0.634 7.087 1.00 29.75 137 PRO A C 1
ATOM 1048 O O . PRO A 1 137 ? 16.032 0.491 5.892 1.00 29.75 137 PRO A O 1
ATOM 1051 N N . GLY A 1 138 ? 14.932 1.558 7.545 1.00 36.25 138 GLY A N 1
ATOM 1052 C CA . GLY A 1 138 ? 14.384 2.634 6.715 1.00 36.25 138 GLY A CA 1
ATOM 1053 C C . GLY A 1 138 ? 12.889 2.606 6.376 1.00 36.25 138 GLY A C 1
ATOM 1054 O O . GLY A 1 138 ? 12.451 3.557 5.744 1.00 36.25 138 GLY A O 1
ATOM 1055 N N . VAL A 1 139 ? 12.088 1.606 6.783 1.00 45.34 139 VAL A N 1
ATOM 1056 C CA . VAL A 1 139 ? 10.632 1.611 6.459 1.00 45.34 139 VAL A CA 1
ATOM 1057 C C . VAL A 1 139 ? 9.723 1.772 7.685 1.00 45.34 139 VAL A C 1
ATOM 1059 O O . VAL A 1 139 ? 8.725 2.480 7.613 1.00 45.34 139 VAL A O 1
ATOM 1062 N N . TYR A 1 140 ? 10.083 1.203 8.842 1.00 45.38 140 TYR A N 1
ATOM 1063 C CA . TYR A 1 140 ? 9.218 1.224 10.042 1.00 45.38 140 TYR A CA 1
ATOM 1064 C C . TYR A 1 140 ? 9.799 2.005 11.229 1.00 45.38 140 TYR A C 1
ATOM 1066 O O . TYR A 1 140 ? 9.129 2.218 12.241 1.00 45.38 140 TYR A O 1
ATOM 1074 N N . THR A 1 141 ? 11.047 2.459 11.119 1.00 33.31 141 THR A N 1
ATOM 1075 C CA . THR A 1 141 ? 11.738 3.219 12.163 1.00 33.31 141 THR A CA 1
ATOM 1076 C C . THR A 1 141 ? 11.297 4.680 12.109 1.00 33.31 141 THR A C 1
ATOM 1078 O O . THR A 1 141 ? 11.825 5.456 11.319 1.00 33.31 141 THR A O 1
ATOM 1081 N N . GLY A 1 142 ? 10.300 5.040 12.920 1.00 43.19 142 GLY A N 1
ATOM 1082 C CA . GLY A 1 142 ? 9.795 6.416 13.037 1.00 43.19 142 GLY A CA 1
ATOM 1083 C C . GLY A 1 142 ? 8.272 6.558 12.973 1.00 43.19 142 GLY A C 1
ATOM 1084 O O . GLY A 1 142 ? 7.763 7.654 13.187 1.00 43.19 142 GLY A O 1
ATOM 1085 N N . LEU A 1 143 ? 7.527 5.475 12.719 1.00 53.03 143 LEU A N 1
ATOM 1086 C CA . LEU A 1 143 ? 6.064 5.518 12.759 1.00 53.03 143 LEU A CA 1
ATOM 1087 C C . LEU A 1 143 ? 5.586 5.592 14.221 1.00 53.03 143 LEU A C 1
ATOM 1089 O O . LEU A 1 143 ? 5.934 4.707 15.007 1.00 53.03 143 LEU A O 1
ATOM 1093 N N . PRO A 1 144 ? 4.731 6.565 14.597 1.00 54.62 144 PRO A N 1
ATOM 1094 C CA . PRO A 1 144 ? 4.179 6.669 15.951 1.00 54.62 144 PRO A CA 1
ATOM 1095 C C . PRO A 1 144 ? 3.472 5.393 16.432 1.00 54.62 144 PRO A C 1
ATOM 1097 O O . PRO A 1 144 ? 3.358 5.163 17.633 1.00 54.62 144 PRO A O 1
ATOM 1100 N N . CYS A 1 145 ? 3.002 4.554 15.503 1.00 61.34 145 CYS A N 1
ATOM 1101 C CA . CYS A 1 145 ? 2.309 3.310 15.815 1.00 61.34 145 CYS A CA 1
ATOM 1102 C C . CYS A 1 145 ? 3.196 2.053 15.849 1.00 61.34 145 CYS A C 1
ATOM 1104 O O . CYS A 1 145 ? 2.703 0.991 16.215 1.00 61.34 145 CYS A O 1
ATOM 1106 N N . ALA A 1 146 ? 4.483 2.165 15.502 1.00 53.31 146 ALA A N 1
ATOM 1107 C CA . ALA A 1 146 ? 5.460 1.078 15.612 1.00 53.31 146 ALA A CA 1
ATOM 1108 C C . ALA A 1 146 ? 6.102 0.995 17.012 1.00 53.31 146 ALA A C 1
ATOM 1110 O O . ALA A 1 146 ? 7.013 0.194 17.231 1.00 53.31 146 ALA A O 1
ATOM 1111 N N . ALA A 1 147 ? 5.639 1.808 17.973 1.00 58.94 147 ALA A N 1
ATOM 1112 C CA . ALA A 1 147 ? 5.950 1.592 19.381 1.00 58.94 147 ALA A CA 1
ATOM 1113 C C . ALA A 1 147 ? 5.619 0.134 19.736 1.00 58.94 147 ALA A C 1
ATOM 1115 O O . ALA A 1 147 ? 4.554 -0.358 19.371 1.00 58.94 147 ALA A O 1
ATOM 1116 N N . LYS A 1 148 ? 6.556 -0.563 20.390 1.00 67.44 148 LYS A N 1
ATOM 1117 C CA . LYS A 1 148 ? 6.495 -2.008 20.647 1.00 67.44 148 LYS A CA 1
ATOM 1118 C C . LYS A 1 148 ? 5.157 -2.389 21.301 1.00 67.44 148 LYS A C 1
ATOM 1120 O O . LYS A 1 148 ? 4.976 -2.178 22.495 1.00 67.44 148 LYS A O 1
ATOM 1125 N N . ILE A 1 149 ? 4.229 -2.930 20.509 1.00 76.06 149 ILE A N 1
ATOM 1126 C CA . ILE A 1 149 ? 2.956 -3.476 20.988 1.00 76.06 149 ILE A CA 1
ATOM 1127 C C . ILE A 1 149 ? 3.278 -4.826 21.636 1.00 76.06 149 ILE A C 1
ATOM 1129 O O . ILE A 1 149 ? 3.762 -5.732 20.958 1.00 76.06 149 ILE A O 1
ATOM 1133 N N . ASP A 1 150 ? 3.055 -4.957 22.943 1.00 76.50 150 ASP A N 1
ATOM 1134 C CA . ASP A 1 150 ? 3.191 -6.238 23.642 1.00 76.50 150 ASP A CA 1
ATOM 1135 C C . ASP A 1 150 ? 1.995 -7.140 23.294 1.00 76.50 150 ASP A C 1
ATOM 1137 O O . ASP A 1 150 ? 0.840 -6.703 23.362 1.00 76.50 150 ASP A O 1
ATOM 1141 N N . SER A 1 151 ? 2.245 -8.404 22.930 1.00 75.62 151 SER A N 1
ATOM 1142 C CA . SER A 1 151 ? 1.177 -9.364 22.614 1.00 75.62 151 SER A CA 1
ATOM 1143 C C . SER A 1 151 ? 0.245 -9.608 23.802 1.00 75.62 151 SER A C 1
ATOM 1145 O O . SER A 1 151 ? -0.950 -9.833 23.610 1.00 75.62 151 SER A O 1
ATOM 1147 N N . ARG A 1 152 ? 0.719 -9.437 25.043 1.00 80.69 152 ARG A N 1
ATOM 1148 C CA . ARG A 1 152 ? -0.116 -9.529 26.254 1.00 80.69 152 ARG A CA 1
ATOM 1149 C C . ARG A 1 152 ? -1.163 -8.416 26.341 1.00 80.69 152 ARG A C 1
ATOM 1151 O O . ARG A 1 152 ? -2.239 -8.632 26.903 1.00 80.69 152 ARG A O 1
ATOM 1158 N N . ASP A 1 153 ? -0.896 -7.261 25.737 1.00 85.81 153 ASP A N 1
ATOM 1159 C CA . ASP A 1 153 ? -1.801 -6.109 25.753 1.00 85.81 153 ASP A CA 1
ATOM 1160 C C . ASP A 1 153 ? -2.824 -6.135 24.611 1.00 85.81 153 ASP A C 1
ATOM 1162 O O . ASP A 1 153 ? -3.823 -5.405 24.657 1.00 85.81 153 ASP A O 1
ATOM 1166 N N . ILE A 1 154 ? -2.637 -7.001 23.606 1.00 88.75 154 ILE A N 1
ATOM 1167 C CA . ILE A 1 154 ? -3.433 -6.965 22.374 1.00 88.75 154 ILE A CA 1
ATOM 1168 C C . ILE A 1 154 ? -4.921 -7.204 22.626 1.00 88.75 154 ILE A C 1
ATOM 1170 O O . ILE A 1 154 ? -5.777 -6.517 22.069 1.00 88.75 154 ILE A O 1
ATOM 1174 N N . LYS A 1 155 ? -5.254 -8.111 23.552 1.00 91.94 155 LYS A N 1
ATOM 1175 C CA . LYS A 1 155 ? -6.640 -8.399 23.941 1.00 91.94 155 LYS A CA 1
ATOM 1176 C C . LYS A 1 155 ? -7.315 -7.173 24.562 1.00 91.94 155 LYS A C 1
ATOM 1178 O O . LYS A 1 155 ? -8.488 -6.897 24.300 1.00 91.94 155 LYS A O 1
ATOM 1183 N N . THR A 1 156 ? -6.576 -6.422 25.375 1.00 94.56 156 THR A N 1
ATOM 1184 C CA . THR A 1 156 ? -7.071 -5.196 26.009 1.00 94.56 156 THR A CA 1
ATOM 1185 C C . THR A 1 156 ? -7.220 -4.073 24.985 1.00 94.56 156 THR A C 1
ATOM 1187 O O . THR A 1 156 ? -8.230 -3.366 25.005 1.00 94.56 156 THR A O 1
ATOM 1190 N N . LEU A 1 157 ? -6.267 -3.937 24.059 1.00 93.19 157 LEU A N 1
ATOM 1191 C CA . LEU A 1 157 ? -6.342 -2.987 22.947 1.00 93.19 157 LEU A CA 1
ATOM 1192 C C . LEU A 1 157 ? -7.536 -3.275 22.035 1.00 93.19 157 LEU A C 1
ATOM 1194 O O . LEU A 1 157 ? -8.294 -2.355 21.744 1.00 93.19 157 LEU A O 1
ATOM 1198 N N . LEU A 1 158 ? -7.784 -4.537 21.678 1.00 95.06 158 LEU A N 1
ATOM 1199 C CA . LEU A 1 158 ? -8.959 -4.939 20.899 1.00 95.06 158 LEU A CA 1
ATOM 1200 C C . LEU A 1 158 ? -10.265 -4.547 21.597 1.00 95.06 158 LEU A C 1
ATOM 1202 O O . LEU A 1 158 ? -11.151 -3.984 20.961 1.00 95.06 158 LEU A O 1
ATOM 1206 N N . LYS A 1 159 ? -10.369 -4.763 22.916 1.00 96.56 159 LYS A N 1
ATOM 1207 C CA . LYS A 1 159 ? -11.547 -4.357 23.705 1.00 96.56 159 LYS A CA 1
ATOM 1208 C C . LYS A 1 159 ? -11.746 -2.837 23.732 1.00 96.56 159 LYS A C 1
ATOM 1210 O O . LYS A 1 159 ? -12.882 -2.371 23.785 1.00 96.56 159 LYS A O 1
ATOM 1215 N N . LYS A 1 160 ? -10.667 -2.051 23.744 1.00 96.25 160 LYS A N 1
ATOM 1216 C CA . LYS A 1 160 ? -10.747 -0.583 23.652 1.00 96.25 160 LYS A CA 1
ATOM 1217 C C . LYS A 1 160 ? -11.146 -0.147 22.241 1.00 96.25 160 LYS A C 1
ATOM 1219 O O . LYS A 1 160 ? -12.084 0.632 22.091 1.00 96.25 160 LYS A O 1
ATOM 1224 N N . ALA A 1 161 ? -10.512 -0.714 21.218 1.00 95.38 161 ALA A N 1
ATOM 1225 C CA . ALA A 1 161 ? -10.793 -0.425 19.816 1.00 95.38 161 ALA A CA 1
ATOM 1226 C C . ALA A 1 161 ? -12.248 -0.760 19.442 1.00 95.38 161 ALA A C 1
ATOM 1228 O O . ALA A 1 161 ? -12.912 0.024 18.759 1.00 95.38 161 ALA A O 1
ATOM 1229 N N . SER A 1 162 ? -12.779 -1.880 19.948 1.00 96.31 162 SER A N 1
ATOM 1230 C CA . SER A 1 162 ? -14.178 -2.281 19.759 1.00 96.31 162 SER A CA 1
ATOM 1231 C C . SER A 1 162 ? -15.171 -1.349 20.458 1.00 96.31 162 SER A C 1
ATOM 1233 O O . SER A 1 162 ? -16.325 -1.284 20.056 1.00 96.31 162 SER A O 1
ATOM 1235 N N . LYS A 1 163 ? -14.733 -0.626 21.495 1.00 97.12 163 LYS A N 1
ATOM 1236 C CA . LYS A 1 163 ? -15.517 0.404 22.192 1.00 97.12 163 LYS A CA 1
ATOM 1237 C C . LYS A 1 163 ? -15.374 1.799 21.576 1.00 97.12 163 LYS A C 1
ATOM 1239 O O . LYS A 1 163 ? -15.896 2.753 22.141 1.00 97.12 163 LYS A O 1
ATOM 1244 N N . GLY A 1 164 ? -14.677 1.924 20.447 1.00 95.50 164 GLY A N 1
ATOM 1245 C CA . GLY A 1 164 ? -14.521 3.199 19.751 1.00 95.50 164 GLY A CA 1
ATOM 1246 C C . GLY A 1 164 ? -13.309 4.022 20.180 1.00 95.50 164 GLY A C 1
ATOM 1247 O O . GLY A 1 164 ? -13.230 5.175 19.783 1.00 95.50 164 GLY A O 1
ATOM 1248 N N . ASP A 1 165 ? -12.371 3.474 20.967 1.00 94.88 165 ASP A N 1
ATOM 1249 C CA . ASP A 1 165 ? -11.130 4.187 21.301 1.00 94.88 165 ASP A CA 1
ATOM 1250 C C . ASP A 1 165 ? -10.282 4.387 20.027 1.00 94.88 165 ASP A C 1
ATOM 1252 O O . ASP A 1 165 ? -9.761 3.402 19.487 1.00 94.88 165 ASP A O 1
ATOM 1256 N N . PRO A 1 166 ? -10.107 5.627 19.534 1.00 91.88 166 PRO A N 1
ATOM 1257 C CA . PRO A 1 166 ? -9.488 5.858 18.228 1.00 91.88 166 PRO A CA 1
ATOM 1258 C C . PRO A 1 166 ? -7.992 5.556 18.218 1.00 91.88 166 PRO A C 1
ATOM 1260 O O . PRO A 1 166 ? -7.443 5.132 17.203 1.00 91.88 166 PRO A O 1
ATOM 1263 N N . LYS A 1 167 ? -7.319 5.742 19.361 1.00 90.31 167 LYS A N 1
ATOM 1264 C CA . LYS A 1 167 ? -5.897 5.413 19.497 1.00 90.31 167 LYS A CA 1
ATOM 1265 C C . LYS A 1 167 ? -5.717 3.903 19.425 1.00 90.31 167 LYS A C 1
ATOM 1267 O O . LYS A 1 167 ? -4.869 3.435 18.675 1.00 90.31 167 LYS A O 1
ATOM 1272 N N . ALA A 1 168 ? -6.558 3.146 20.129 1.00 92.50 168 ALA A N 1
ATOM 1273 C CA . ALA A 1 168 ? -6.547 1.691 20.055 1.00 92.50 168 ALA A CA 1
ATOM 1274 C C . ALA A 1 168 ? -6.889 1.187 18.645 1.00 92.50 168 ALA A C 1
ATOM 1276 O O . ALA A 1 168 ? -6.260 0.243 18.181 1.00 92.50 168 ALA A O 1
ATOM 1277 N N . GLN A 1 169 ? -7.829 1.822 17.936 1.00 95.31 169 GLN A N 1
ATOM 1278 C CA . GLN A 1 169 ? -8.132 1.491 16.539 1.00 95.31 169 GLN A CA 1
ATOM 1279 C C . GLN A 1 169 ? -6.919 1.702 15.620 1.00 95.31 169 GLN A C 1
ATOM 1281 O O . GLN A 1 169 ? -6.596 0.803 14.848 1.00 95.31 169 GLN A O 1
ATOM 1286 N N . ILE A 1 170 ? -6.193 2.821 15.748 1.00 92.12 170 ILE A N 1
ATOM 1287 C CA . ILE A 1 170 ? -4.926 3.029 15.023 1.00 92.12 170 ILE A CA 1
ATOM 1288 C C . ILE A 1 170 ? -3.909 1.937 15.380 1.00 92.12 170 ILE A C 1
ATOM 1290 O O . ILE A 1 170 ? -3.291 1.357 14.491 1.00 92.12 170 ILE A O 1
ATOM 1294 N N . THR A 1 171 ? -3.728 1.637 16.668 1.00 90.88 171 THR A N 1
ATOM 1295 C CA . THR A 1 171 ? -2.751 0.638 17.122 1.00 90.88 171 THR A CA 1
ATOM 1296 C C . THR A 1 171 ? -3.063 -0.757 16.580 1.00 90.88 171 THR A C 1
ATOM 1298 O O . THR A 1 171 ? -2.164 -1.421 16.072 1.00 90.88 171 THR A O 1
ATOM 1301 N N . ILE A 1 172 ? -4.327 -1.190 16.629 1.00 92.56 172 ILE A N 1
ATOM 1302 C CA . ILE A 1 172 ? -4.756 -2.474 16.059 1.00 92.56 172 ILE A CA 1
ATOM 1303 C C . ILE A 1 172 ? -4.607 -2.474 14.535 1.00 92.56 172 ILE A C 1
ATOM 1305 O O . ILE A 1 172 ? -4.138 -3.462 13.975 1.00 92.56 172 ILE A O 1
ATOM 1309 N N . GLY A 1 173 ? -4.931 -1.364 13.865 1.00 93.38 173 GLY A N 1
ATOM 1310 C CA . GLY A 1 173 ? -4.683 -1.212 12.433 1.00 93.38 173 GLY A CA 1
ATOM 1311 C C . GLY A 1 173 ? -3.207 -1.415 12.080 1.00 93.38 173 GLY A C 1
ATOM 1312 O O . GLY A 1 173 ? -2.901 -2.185 11.176 1.00 93.38 173 GLY A O 1
ATOM 1313 N N . CYS A 1 174 ? -2.286 -0.825 12.852 1.00 88.31 174 CYS A N 1
ATOM 1314 C CA . CYS A 1 174 ? -0.846 -1.013 12.644 1.00 88.31 174 CYS A CA 1
ATOM 1315 C C . CYS A 1 174 ? -0.374 -2.433 12.958 1.00 88.31 174 CYS A C 1
ATOM 1317 O O . CYS A 1 174 ? 0.499 -2.943 12.257 1.00 88.31 174 CYS A O 1
ATOM 1319 N N . ALA A 1 175 ? -0.959 -3.089 13.965 1.00 88.12 175 ALA A N 1
ATOM 1320 C CA . ALA A 1 175 ? -0.646 -4.482 14.259 1.00 88.12 175 ALA A CA 1
ATOM 1321 C C . ALA A 1 175 ? -0.988 -5.395 13.074 1.00 88.12 175 ALA A C 1
ATOM 1323 O O . ALA A 1 175 ? -0.149 -6.193 12.665 1.00 88.12 175 ALA A O 1
ATOM 1324 N N . TYR A 1 176 ? -2.161 -5.205 12.463 1.00 90.38 176 TYR A N 1
ATOM 1325 C CA . TYR A 1 176 ? -2.528 -5.905 11.234 1.00 90.38 176 TYR A CA 1
ATOM 1326 C C . TYR A 1 176 ? -1.713 -5.454 10.019 1.00 90.38 176 TYR A C 1
ATOM 1328 O O . TYR A 1 176 ? -1.377 -6.279 9.186 1.00 90.38 176 TYR A O 1
ATOM 1336 N N . GLN A 1 177 ? -1.354 -4.181 9.867 1.00 87.62 177 GLN A N 1
ATOM 1337 C CA . GLN A 1 177 ? -0.608 -3.756 8.678 1.00 87.62 177 GLN A CA 1
ATOM 1338 C C . GLN A 1 177 ? 0.801 -4.363 8.620 1.00 87.62 177 GLN A C 1
ATOM 1340 O O . GLN A 1 177 ? 1.270 -4.729 7.543 1.00 87.62 177 GLN A O 1
ATOM 1345 N N . TYR A 1 178 ? 1.461 -4.473 9.775 1.00 82.50 178 TYR A N 1
ATOM 1346 C CA . TYR A 1 178 ? 2.876 -4.848 9.869 1.00 82.50 178 TYR A CA 1
ATOM 1347 C C . TYR A 1 178 ? 3.127 -6.212 10.512 1.00 82.50 178 TYR A C 1
ATOM 1349 O O . TYR A 1 178 ? 4.281 -6.593 10.691 1.00 82.50 178 TYR A O 1
ATOM 1357 N N . GLY A 1 179 ? 2.073 -6.947 10.864 1.00 83.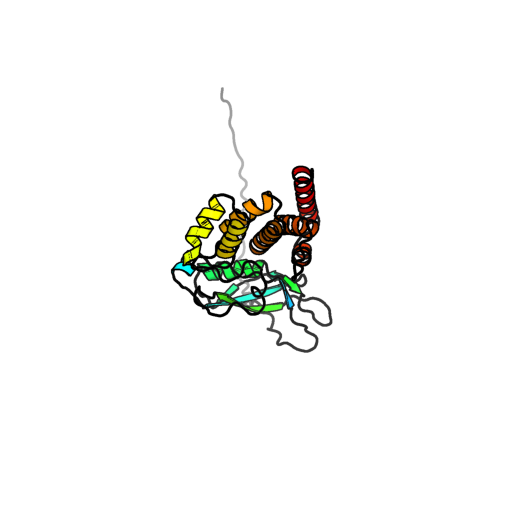00 179 GLY A N 1
ATOM 1358 C CA . GLY A 1 179 ? 2.193 -8.257 11.498 1.00 83.00 179 GLY A CA 1
ATOM 1359 C C . GLY A 1 179 ? 2.846 -8.196 12.886 1.00 83.00 179 GLY A C 1
ATOM 1360 O O . GLY A 1 179 ? 3.797 -8.926 13.166 1.00 83.00 179 GLY A O 1
ATOM 1361 N N . LEU A 1 180 ? 2.402 -7.266 13.740 1.00 82.88 180 LEU A N 1
ATOM 1362 C CA . LEU A 1 180 ? 2.968 -7.043 15.081 1.00 82.88 180 LEU A CA 1
ATOM 1363 C C . LEU A 1 180 ? 2.197 -7.816 16.153 1.00 82.88 180 LEU A C 1
ATOM 1365 O O . LEU A 1 180 ? 1.047 -8.194 15.953 1.00 82.88 180 LEU A O 1
ATOM 1369 N N . ALA A 1 181 ? 2.808 -7.983 17.331 1.00 81.62 181 ALA A N 1
ATOM 1370 C CA . ALA A 1 181 ? 2.162 -8.609 18.488 1.00 81.62 181 ALA A CA 1
ATOM 1371 C C . ALA A 1 181 ? 1.581 -10.007 18.175 1.00 81.62 181 ALA A C 1
ATOM 1373 O O . ALA A 1 181 ? 0.494 -10.344 18.637 1.00 81.62 181 ALA A O 1
ATOM 1374 N N . GLU A 1 182 ? 2.308 -10.793 17.367 1.00 79.50 182 GLU A N 1
ATOM 1375 C CA . GLU A 1 182 ? 1.925 -12.134 16.879 1.00 79.50 182 GLU A CA 1
ATOM 1376 C C . GLU A 1 182 ? 0.680 -12.157 15.975 1.00 79.50 182 GLU A C 1
ATOM 1378 O O . GLU A 1 182 ? 0.226 -13.224 15.557 1.00 79.50 182 GLU A O 1
ATOM 1383 N N . MET A 1 183 ? 0.144 -10.990 15.612 1.00 84.56 183 MET A N 1
ATOM 1384 C CA . MET A 1 183 ? -0.950 -10.891 14.660 1.00 84.56 183 MET A CA 1
ATOM 1385 C C . MET A 1 183 ? -0.412 -11.105 13.244 1.00 84.56 183 MET A C 1
ATOM 1387 O O . MET A 1 183 ? 0.570 -10.465 12.871 1.00 84.56 183 MET A O 1
ATOM 1391 N N . PRO A 1 184 ? -1.031 -11.977 12.435 1.00 83.44 184 PRO A N 1
ATOM 1392 C CA . PRO A 1 184 ? -0.709 -12.078 11.021 1.00 83.44 184 PRO A CA 1
ATOM 1393 C C . PRO A 1 184 ? -0.996 -10.753 10.309 1.00 83.44 184 PRO A C 1
ATOM 1395 O O . PRO A 1 184 ? -2.004 -10.106 10.624 1.00 83.44 184 PRO A O 1
ATOM 1398 N N . PRO A 1 185 ? -0.153 -10.339 9.351 1.00 85.31 185 PRO A N 1
ATOM 1399 C CA . PRO A 1 185 ? -0.430 -9.143 8.587 1.00 85.31 185 PRO A CA 1
ATOM 1400 C C . PRO A 1 185 ? -1.706 -9.315 7.745 1.00 85.31 185 PRO A C 1
ATOM 1402 O O . PRO A 1 185 ? -1.886 -10.321 7.064 1.00 85.31 185 PRO A O 1
ATOM 1405 N N . ASP A 1 186 ? -2.590 -8.321 7.784 1.00 90.38 186 ASP A N 1
ATOM 1406 C CA . ASP A 1 186 ? -3.866 -8.283 7.071 1.00 90.38 186 ASP A CA 1
ATOM 1407 C C . ASP A 1 186 ? -4.211 -6.830 6.703 1.00 90.38 186 ASP A C 1
ATOM 1409 O O . ASP A 1 186 ? -4.642 -6.016 7.528 1.00 90.38 186 ASP A O 1
ATOM 1413 N N . ARG A 1 187 ? -4.027 -6.488 5.423 1.00 89.75 187 ARG A N 1
ATOM 1414 C CA . ARG A 1 187 ? -4.288 -5.134 4.909 1.00 89.75 187 ARG A CA 1
ATOM 1415 C C . ARG A 1 187 ? -5.765 -4.752 5.001 1.00 89.75 187 ARG A C 1
ATOM 1417 O O . ARG A 1 187 ? -6.074 -3.587 5.244 1.00 89.75 187 ARG A O 1
ATOM 1424 N N . ALA A 1 188 ? -6.680 -5.706 4.834 1.00 94.12 188 ALA A N 1
ATOM 1425 C CA . ALA A 1 188 ? -8.112 -5.435 4.875 1.00 94.12 188 ALA A CA 1
ATOM 1426 C C . ALA A 1 188 ? -8.562 -5.096 6.302 1.00 94.12 188 ALA A C 1
ATOM 1428 O O . ALA A 1 188 ? -9.292 -4.120 6.509 1.00 94.12 188 ALA A O 1
ATOM 1429 N N . GLN A 1 189 ? -8.070 -5.842 7.294 1.00 95.62 189 GLN A N 1
ATOM 1430 C CA . GLN A 1 189 ? -8.287 -5.517 8.704 1.00 95.62 189 GLN A CA 1
ATOM 1431 C C . GLN A 1 189 ? -7.671 -4.164 9.060 1.00 95.62 189 GLN A C 1
ATOM 1433 O O . GLN A 1 189 ? -8.347 -3.342 9.679 1.00 95.62 189 GLN A O 1
ATOM 1438 N N . ALA A 1 190 ? -6.437 -3.890 8.623 1.00 94.56 190 ALA A N 1
ATOM 1439 C CA . ALA A 1 19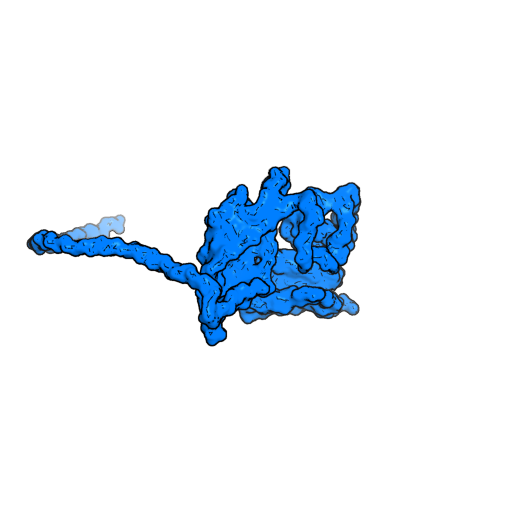0 ? -5.788 -2.601 8.852 1.00 94.56 190 ALA A CA 1
ATOM 1440 C C . ALA A 1 190 ? -6.647 -1.430 8.342 1.00 94.56 190 ALA A C 1
ATOM 1442 O O . ALA A 1 190 ? -7.007 -0.542 9.118 1.00 94.56 190 ALA A O 1
ATOM 1443 N N . ILE A 1 191 ? -7.077 -1.487 7.074 1.00 97.75 191 ILE A N 1
ATOM 1444 C CA . ILE A 1 191 ? -7.978 -0.496 6.462 1.00 97.75 191 ILE A CA 1
ATOM 1445 C C . ILE A 1 191 ? -9.268 -0.355 7.275 1.00 97.75 191 ILE A C 1
ATOM 1447 O O . ILE A 1 191 ? -9.701 0.767 7.542 1.00 97.75 191 ILE A O 1
ATOM 1451 N N . SER A 1 192 ? -9.887 -1.465 7.689 1.00 97.94 192 SER A N 1
ATOM 1452 C CA . SER A 1 192 ? -11.129 -1.419 8.465 1.00 97.94 192 SER A CA 1
ATOM 1453 C C . SER A 1 192 ? -10.955 -0.708 9.807 1.00 97.94 192 SER A C 1
ATOM 1455 O O . SER A 1 192 ? -11.864 0.013 10.221 1.00 97.94 192 SER A O 1
ATOM 1457 N N . TRP A 1 193 ? -9.834 -0.915 10.498 1.00 97.44 193 TRP A N 1
ATOM 1458 C CA . TRP A 1 193 ? -9.577 -0.289 11.792 1.00 97.44 193 TRP A CA 1
ATOM 1459 C C . TRP A 1 193 ? -9.216 1.185 11.660 1.00 97.44 193 TRP A C 1
ATOM 1461 O O . TRP A 1 193 ? -9.792 2.007 12.374 1.00 97.44 193 TRP A O 1
ATOM 1471 N N . TYR A 1 194 ? -8.341 1.540 10.716 1.00 97.44 194 TYR A N 1
ATOM 1472 C CA . TYR A 1 194 ? -8.011 2.943 10.471 1.00 97.44 194 TYR A CA 1
ATOM 1473 C C . TYR A 1 194 ? -9.222 3.746 10.026 1.00 97.44 194 TYR A C 1
ATOM 1475 O O . TYR A 1 194 ? -9.381 4.877 10.469 1.00 97.44 194 TYR A O 1
ATOM 1483 N N . ARG A 1 195 ? -10.106 3.159 9.210 1.00 97.94 195 ARG A N 1
ATOM 1484 C CA . ARG A 1 195 ? -11.323 3.829 8.745 1.00 97.94 195 ARG A CA 1
ATOM 1485 C C . ARG A 1 195 ? -12.199 4.317 9.890 1.00 97.94 195 ARG A C 1
ATOM 1487 O O . ARG A 1 195 ? -12.549 5.489 9.897 1.00 97.94 195 ARG A O 1
ATOM 1494 N N . LYS A 1 196 ? -12.444 3.479 10.900 1.00 96.56 196 LYS A N 1
ATOM 1495 C CA . LYS A 1 196 ? -13.238 3.864 12.081 1.00 96.56 196 LYS A CA 1
ATOM 1496 C C . LYS A 1 196 ? -12.669 5.098 12.794 1.00 96.56 196 LYS A C 1
ATOM 1498 O O . LYS A 1 196 ? -13.424 5.967 13.214 1.00 96.56 196 LYS A O 1
ATOM 1503 N N . ALA A 1 197 ? -11.343 5.193 12.900 1.00 95.38 197 ALA A N 1
ATOM 1504 C CA . ALA A 1 197 ? -10.677 6.335 13.523 1.00 95.38 197 ALA A CA 1
ATOM 1505 C C . ALA A 1 197 ? -10.549 7.546 12.574 1.00 95.38 197 ALA A C 1
ATOM 1507 O O . ALA A 1 197 ? -10.545 8.688 13.023 1.00 95.38 197 ALA A O 1
ATOM 1508 N N . ALA A 1 198 ? -10.443 7.327 11.264 1.00 96.19 198 ALA A N 1
ATOM 1509 C CA . ALA A 1 198 ? -10.342 8.389 10.265 1.00 96.19 198 ALA A CA 1
ATOM 1510 C C . ALA A 1 198 ? -11.684 9.111 10.052 1.00 96.19 198 ALA A C 1
ATOM 1512 O O . ALA A 1 198 ? -11.701 10.328 9.860 1.00 96.19 198 ALA A O 1
ATOM 1513 N N . GLU A 1 199 ? -12.795 8.371 10.135 1.00 94.25 199 GLU A N 1
ATOM 1514 C CA . GLU A 1 199 ? -14.169 8.879 10.008 1.00 94.25 199 GLU A CA 1
ATOM 1515 C C . GLU A 1 199 ? -14.544 9.855 11.130 1.00 94.25 199 GLU A C 1
ATOM 1517 O O . GLU A 1 199 ? -15.283 10.802 10.891 1.00 94.25 199 GLU A O 1
ATOM 1522 N N . ILE A 1 200 ? -13.971 9.719 12.330 1.00 92.38 200 ILE A N 1
ATOM 1523 C CA . ILE A 1 200 ? -14.168 10.703 13.410 1.00 92.38 200 ILE A CA 1
ATOM 1524 C C . ILE A 1 200 ? -13.291 11.963 13.263 1.00 92.38 200 ILE A C 1
ATOM 1526 O O . ILE A 1 200 ? -13.236 12.786 14.175 1.00 92.38 200 ILE A O 1
ATOM 1530 N N . GLY A 1 201 ? -12.555 12.103 12.155 1.00 91.00 201 GLY A N 1
ATOM 1531 C CA . GLY A 1 201 ? -11.718 13.272 11.873 1.00 91.00 201 GLY A CA 1
ATOM 1532 C C . GLY A 1 201 ? -10.319 13.241 12.494 1.00 91.00 201 GLY A C 1
ATOM 1533 O O . GLY A 1 201 ? -9.629 14.261 12.497 1.00 91.00 201 GLY A O 1
ATOM 1534 N N . LEU A 1 202 ? -9.864 12.101 13.031 1.00 92.38 202 LEU A N 1
ATOM 1535 C CA . LEU A 1 202 ? -8.533 12.016 13.630 1.00 92.38 202 LEU A CA 1
ATOM 1536 C C . LEU A 1 202 ? -7.452 12.044 12.540 1.00 92.38 202 LEU A C 1
ATOM 1538 O O . LEU A 1 202 ? -7.211 11.052 11.855 1.00 92.38 202 LEU A O 1
ATOM 1542 N N . VAL A 1 203 ? -6.756 13.174 12.428 1.00 93.69 203 VAL A N 1
ATOM 1543 C CA . VAL A 1 203 ? -5.757 13.445 11.380 1.00 93.69 203 VAL A CA 1
ATOM 1544 C C . VAL A 1 203 ? -4.682 12.346 11.238 1.00 93.69 203 VAL A C 1
ATOM 1546 O O . VAL A 1 203 ? -4.450 11.890 10.117 1.00 93.69 203 VAL A O 1
ATOM 1549 N N . PRO A 1 204 ? -4.073 11.814 12.321 1.00 91.94 204 PRO A N 1
ATOM 1550 C CA . PRO A 1 204 ? -3.185 10.655 12.207 1.00 91.94 204 PRO A CA 1
ATOM 1551 C C . PRO A 1 204 ? -3.846 9.401 11.614 1.00 91.94 204 PRO A C 1
ATOM 1553 O O . PRO A 1 204 ? -3.215 8.699 10.832 1.00 91.94 204 PRO A O 1
ATOM 1556 N N . ALA A 1 205 ? -5.107 9.107 11.951 1.00 93.62 205 ALA A N 1
ATOM 1557 C CA . ALA A 1 205 ? -5.810 7.943 11.402 1.00 93.62 205 ALA A CA 1
ATOM 1558 C C . ALA A 1 205 ? -6.078 8.091 9.902 1.00 93.62 205 ALA A C 1
ATOM 1560 O O . ALA A 1 205 ? -5.979 7.114 9.166 1.00 93.62 205 ALA A O 1
ATOM 1561 N N . GLN A 1 206 ? -6.384 9.307 9.447 1.00 96.69 206 GLN A N 1
ATOM 1562 C CA . GLN A 1 206 ? -6.563 9.616 8.027 1.00 96.69 206 GLN A CA 1
ATOM 1563 C C . GLN A 1 206 ? -5.271 9.361 7.244 1.00 96.69 206 GLN A C 1
ATOM 1565 O O . GLN A 1 206 ? -5.311 8.754 6.177 1.00 96.69 206 GLN A O 1
ATOM 1570 N N . HIS A 1 207 ? -4.117 9.744 7.803 1.00 95.44 207 HIS A N 1
ATOM 1571 C CA . HIS A 1 207 ? -2.818 9.432 7.206 1.00 95.44 207 HIS A CA 1
ATOM 1572 C C . HIS A 1 207 ? -2.577 7.919 7.124 1.00 95.44 207 HIS A C 1
ATOM 1574 O O . HIS A 1 207 ? -2.308 7.412 6.034 1.00 95.44 207 HIS A O 1
ATOM 1580 N N . PHE A 1 208 ? -2.753 7.189 8.231 1.00 94.56 208 PHE A N 1
ATOM 1581 C CA . PHE A 1 208 ? -2.561 5.735 8.247 1.00 94.56 208 PHE A CA 1
ATOM 1582 C C . PHE A 1 208 ? -3.514 5.000 7.302 1.00 94.56 208 PHE A C 1
ATOM 1584 O O . PHE A 1 208 ? -3.117 4.037 6.654 1.00 94.56 208 PHE A O 1
ATOM 1591 N N . LEU A 1 209 ? -4.754 5.472 7.168 1.00 97.38 209 LEU A N 1
ATOM 1592 C CA . LEU A 1 209 ? -5.703 4.931 6.203 1.00 97.38 209 LEU A CA 1
ATOM 1593 C C . LEU A 1 209 ? -5.242 5.164 4.759 1.00 97.38 209 LEU A C 1
ATOM 1595 O O . LEU A 1 209 ? -5.326 4.254 3.935 1.00 97.38 209 LEU A O 1
ATOM 1599 N N . GLY A 1 210 ? -4.734 6.359 4.455 1.00 97.12 210 GLY A N 1
ATOM 1600 C CA . GLY A 1 210 ? -4.151 6.666 3.151 1.00 97.12 210 GLY A CA 1
ATOM 1601 C C . GLY A 1 210 ? -2.940 5.787 2.827 1.00 97.12 210 GLY A C 1
ATOM 1602 O O . GLY A 1 210 ? -2.832 5.263 1.720 1.00 97.12 210 GLY A O 1
ATOM 1603 N N . GLU A 1 211 ? -2.071 5.548 3.809 1.00 93.25 211 GLU A N 1
ATOM 1604 C CA . GLU A 1 211 ? -0.942 4.621 3.686 1.00 93.25 211 GLU A CA 1
ATOM 1605 C C . GLU A 1 211 ? -1.397 3.168 3.478 1.00 93.25 211 GLU A C 1
ATOM 1607 O O . GLU A 1 211 ? -0.861 2.472 2.615 1.00 93.25 211 GLU A O 1
ATOM 1612 N N . ALA A 1 212 ? -2.427 2.722 4.197 1.00 94.12 212 ALA A N 1
ATOM 1613 C CA . ALA A 1 212 ? -2.983 1.383 4.038 1.00 94.12 212 ALA A CA 1
ATOM 1614 C C . ALA A 1 212 ? -3.555 1.162 2.627 1.00 94.12 212 ALA A C 1
ATOM 1616 O O . ALA A 1 212 ? -3.305 0.125 2.011 1.00 94.12 212 ALA A O 1
ATOM 1617 N N . TYR A 1 213 ? -4.264 2.153 2.075 1.00 97.19 213 TYR A N 1
ATOM 1618 C CA . TYR A 1 213 ? -4.728 2.101 0.686 1.00 97.19 213 TYR A CA 1
ATOM 1619 C C . TYR A 1 213 ? -3.577 2.125 -0.322 1.00 97.19 213 TYR A C 1
ATOM 1621 O O . TYR A 1 213 ? -3.640 1.398 -1.312 1.00 97.19 213 TYR A O 1
ATOM 1629 N N . LEU A 1 214 ? -2.509 2.887 -0.059 1.00 93.19 214 LEU A N 1
ATOM 1630 C CA . LEU A 1 214 ? -1.327 2.932 -0.925 1.00 93.19 214 LEU A CA 1
ATOM 1631 C C . LEU A 1 214 ? -0.662 1.553 -1.022 1.00 93.19 214 LEU A C 1
ATOM 1633 O O . LEU A 1 214 ? -0.323 1.103 -2.118 1.00 93.19 214 LEU A O 1
ATOM 1637 N N . LEU A 1 215 ? -0.519 0.864 0.115 1.00 88.75 215 LEU A N 1
ATOM 1638 C CA . LEU A 1 215 ? 0.001 -0.504 0.169 1.00 88.75 215 LEU A CA 1
ATOM 1639 C C . LEU A 1 215 ? -0.957 -1.520 -0.457 1.00 88.75 215 LEU A C 1
ATOM 1641 O O . LEU A 1 215 ? -0.503 -2.533 -0.972 1.00 88.75 215 LEU A O 1
ATOM 1645 N N . ASN A 1 216 ? -2.263 -1.256 -0.440 1.00 91.94 216 ASN A N 1
ATOM 1646 C CA . ASN A 1 216 ? -3.280 -2.085 -1.088 1.00 91.94 216 ASN A CA 1
ATOM 1647 C C . ASN A 1 216 ? -3.545 -1.697 -2.556 1.00 91.94 216 ASN A C 1
ATOM 1649 O O . ASN A 1 216 ? -4.564 -2.091 -3.117 1.00 91.94 216 ASN A O 1
ATOM 1653 N N . PHE A 1 217 ? -2.653 -0.900 -3.153 1.00 92.69 217 PHE A N 1
ATOM 1654 C CA . PHE A 1 217 ? -2.699 -0.456 -4.550 1.00 92.69 217 PHE A CA 1
ATOM 1655 C C . PHE A 1 217 ? -3.956 0.332 -4.947 1.00 92.69 217 PHE A C 1
ATOM 1657 O O . PHE A 1 217 ? -4.236 0.515 -6.131 1.00 92.69 217 PHE A O 1
ATOM 1664 N N . ASP A 1 218 ? -4.692 0.856 -3.967 1.00 96.12 218 ASP A N 1
ATOM 1665 C CA . ASP A 1 218 ? -5.841 1.721 -4.195 1.00 96.12 218 ASP A CA 1
ATOM 1666 C C . ASP A 1 218 ? -5.408 3.184 -4.156 1.00 96.12 218 ASP A C 1
ATOM 1668 O O . ASP A 1 218 ? -5.526 3.888 -3.150 1.00 96.12 218 ASP A O 1
ATOM 1672 N N . TYR A 1 219 ? -4.827 3.631 -5.264 1.00 96.06 219 TYR A N 1
ATOM 1673 C CA . TYR A 1 219 ? -4.176 4.935 -5.323 1.00 96.06 219 TYR A CA 1
ATOM 1674 C C . TYR A 1 219 ? -5.159 6.106 -5.216 1.00 96.06 219 TYR A C 1
ATOM 1676 O O . TYR A 1 219 ? -4.807 7.136 -4.646 1.00 96.06 219 TYR A O 1
ATOM 1684 N N . VAL A 1 220 ? -6.398 5.945 -5.691 1.00 98.25 220 VAL A N 1
ATOM 1685 C CA . VAL A 1 220 ? -7.441 6.981 -5.598 1.00 98.25 220 VAL A CA 1
ATOM 1686 C C . VAL A 1 220 ? -7.821 7.210 -4.136 1.00 98.25 220 VAL A C 1
ATOM 1688 O O . VAL A 1 220 ? -7.787 8.346 -3.651 1.00 98.25 220 VAL A O 1
ATOM 1691 N N . ARG A 1 221 ? -8.117 6.138 -3.383 1.00 98.44 221 ARG A N 1
ATOM 1692 C CA . ARG A 1 221 ? -8.429 6.269 -1.952 1.00 98.44 221 ARG A CA 1
ATOM 1693 C C . ARG A 1 221 ? -7.202 6.682 -1.146 1.00 98.44 221 ARG A C 1
ATOM 1695 O O . ARG A 1 221 ? -7.335 7.482 -0.221 1.00 98.44 221 ARG A O 1
ATOM 1702 N N . ALA A 1 222 ? -6.010 6.211 -1.509 1.00 98.06 222 ALA A N 1
ATOM 1703 C CA . ALA A 1 222 ? -4.768 6.649 -0.882 1.00 98.06 222 ALA A CA 1
ATOM 1704 C C . ALA A 1 222 ? -4.561 8.164 -1.022 1.00 98.06 222 ALA A C 1
ATOM 1706 O O . ALA A 1 222 ? -4.381 8.847 -0.014 1.00 98.06 222 ALA A O 1
ATOM 1707 N N . TYR A 1 223 ? -4.658 8.704 -2.242 1.00 98.38 223 TYR A N 1
ATOM 1708 C CA . TYR A 1 223 ? -4.562 10.143 -2.496 1.00 98.38 223 TYR A CA 1
ATOM 1709 C C . TYR A 1 223 ? -5.616 10.921 -1.712 1.00 98.38 223 TYR A C 1
ATOM 1711 O O . TYR A 1 223 ? -5.288 11.910 -1.056 1.00 98.38 223 TYR A O 1
ATOM 1719 N N . THR A 1 224 ? -6.863 10.446 -1.727 1.00 98.50 224 THR A N 1
ATOM 1720 C CA . THR A 1 224 ? -7.983 11.072 -1.013 1.00 98.50 224 THR A CA 1
ATOM 1721 C C . THR A 1 224 ? -7.656 11.255 0.470 1.00 98.50 224 THR A C 1
ATOM 1723 O O . THR A 1 224 ? -7.655 12.374 0.987 1.00 98.50 224 THR A O 1
ATOM 1726 N N . TRP A 1 225 ? -7.310 10.168 1.163 1.00 98.31 225 TRP A N 1
ATOM 1727 C CA . TRP A 1 225 ? -7.068 10.204 2.605 1.00 98.31 225 TRP A CA 1
ATOM 1728 C C . TRP A 1 225 ? -5.762 10.908 2.985 1.00 98.31 225 TRP A C 1
ATOM 1730 O O . TRP A 1 225 ? -5.739 11.639 3.976 1.00 98.31 225 TRP A O 1
ATOM 1740 N N . LEU A 1 226 ? -4.701 10.780 2.179 1.00 97.81 226 LEU A N 1
ATOM 1741 C CA . LEU A 1 226 ? -3.455 11.529 2.385 1.00 97.81 226 LEU A CA 1
ATOM 1742 C C . LEU A 1 226 ? -3.662 13.041 2.200 1.00 97.81 226 LEU A C 1
ATOM 1744 O O . LEU A 1 226 ? -3.103 13.832 2.959 1.00 97.81 226 LEU A O 1
ATOM 1748 N N . THR A 1 227 ? -4.504 13.453 1.249 1.00 98.00 227 THR A N 1
ATOM 1749 C CA . THR A 1 227 ? -4.853 14.866 1.024 1.00 98.00 227 THR A CA 1
ATOM 1750 C C . THR A 1 227 ? -5.667 15.437 2.180 1.00 98.00 227 THR A C 1
ATOM 1752 O O . THR A 1 227 ? -5.402 16.556 2.631 1.00 98.00 227 THR A O 1
ATOM 1755 N N . ILE A 1 228 ? -6.637 14.670 2.688 1.00 97.25 228 ILE A N 1
ATOM 1756 C CA . ILE A 1 228 ? -7.425 15.043 3.868 1.00 97.25 228 ILE A CA 1
ATOM 1757 C C . ILE A 1 228 ? -6.501 15.202 5.085 1.00 97.25 228 ILE A C 1
ATOM 1759 O O . ILE A 1 228 ? -6.518 16.254 5.724 1.00 97.25 228 ILE A O 1
ATOM 1763 N N . ALA A 1 229 ? -5.629 14.225 5.350 1.00 96.50 229 ALA A N 1
ATOM 1764 C CA . ALA A 1 229 ? -4.689 14.279 6.469 1.00 96.50 229 ALA A CA 1
ATOM 1765 C C . ALA A 1 229 ? -3.714 15.466 6.364 1.00 96.50 229 ALA A C 1
ATOM 1767 O O . ALA A 1 229 ? -3.497 16.181 7.344 1.00 96.50 229 ALA A O 1
ATOM 1768 N N . ASN A 1 230 ? -3.160 15.717 5.172 1.00 95.88 230 ASN A N 1
ATOM 1769 C CA . ASN A 1 230 ? -2.276 16.857 4.925 1.00 95.88 230 ASN A CA 1
ATOM 1770 C C . ASN A 1 230 ? -3.006 18.200 5.112 1.00 95.88 230 ASN A C 1
ATOM 1772 O O . ASN A 1 230 ? -2.448 19.123 5.705 1.00 95.88 230 ASN A O 1
ATOM 1776 N N . SER A 1 231 ? -4.269 18.296 4.673 1.00 94.94 231 SER A N 1
ATOM 1777 C CA . SER A 1 231 ? -5.122 19.473 4.916 1.00 94.94 231 SER A CA 1
ATOM 1778 C C . SER A 1 231 ? -5.391 19.688 6.411 1.00 94.94 231 SER A C 1
ATOM 1780 O O . SER A 1 231 ? -5.473 20.827 6.858 1.00 94.94 231 SER A O 1
ATOM 1782 N N . GLY A 1 232 ? -5.481 18.604 7.188 1.00 93.50 232 GLY A N 1
ATOM 1783 C CA . GLY A 1 232 ? -5.579 18.622 8.651 1.00 93.50 232 GLY A CA 1
ATOM 1784 C C . GLY A 1 232 ? -4.255 18.890 9.381 1.00 93.50 232 GLY A C 1
ATOM 1785 O O . GLY A 1 232 ? -4.217 18.848 10.608 1.00 93.50 232 GLY A O 1
ATOM 1786 N N . GLY A 1 233 ? -3.164 19.155 8.653 1.00 93.31 233 GLY A N 1
ATOM 1787 C CA . GLY A 1 233 ? -1.862 19.515 9.217 1.00 93.31 233 GLY A CA 1
ATOM 1788 C C . GLY A 1 233 ? -0.890 18.352 9.425 1.00 93.31 233 GLY A C 1
ATOM 1789 O O . GLY A 1 233 ? 0.212 18.589 9.922 1.00 93.31 233 GLY A O 1
ATOM 1790 N N . TYR A 1 234 ? -1.233 17.119 9.029 1.00 91.69 234 TYR A N 1
ATOM 1791 C CA . TYR A 1 234 ? -0.286 16.002 9.087 1.00 91.69 234 TYR A CA 1
ATOM 1792 C C . TYR A 1 234 ? 0.896 16.245 8.142 1.00 91.69 234 TYR A C 1
ATOM 1794 O O . TYR A 1 234 ? 0.703 16.532 6.961 1.00 91.69 234 TYR A O 1
ATOM 1802 N N . LYS A 1 235 ? 2.124 16.095 8.644 1.00 89.38 235 LYS A N 1
ATOM 1803 C CA . LYS A 1 235 ? 3.355 16.192 7.850 1.00 89.38 235 LYS A CA 1
ATOM 1804 C C . LYS A 1 235 ? 3.966 14.806 7.719 1.00 89.38 235 LYS A C 1
ATOM 1806 O O . LYS A 1 235 ? 4.568 14.308 8.665 1.00 89.38 235 LYS A O 1
ATOM 1811 N N . ASP A 1 236 ? 3.764 14.173 6.564 1.00 85.62 236 ASP A N 1
ATOM 1812 C CA . ASP A 1 236 ? 4.354 12.863 6.292 1.00 85.62 236 ASP A CA 1
ATOM 1813 C C . ASP A 1 236 ? 5.857 13.020 6.026 1.00 85.62 236 ASP A C 1
ATOM 1815 O O . ASP A 1 236 ? 6.217 13.672 5.048 1.00 85.62 236 ASP A O 1
ATOM 1819 N N . PRO A 1 237 ? 6.743 12.421 6.840 1.00 83.38 237 PRO A N 1
ATOM 1820 C CA . PRO A 1 237 ? 8.187 12.516 6.628 1.00 83.38 237 PRO A CA 1
ATOM 1821 C C . PRO A 1 237 ? 8.662 11.896 5.304 1.00 83.38 237 PRO A C 1
ATOM 1823 O O . PRO A 1 237 ? 9.782 12.166 4.883 1.00 83.38 237 PRO A O 1
ATOM 1826 N N . ASN A 1 238 ? 7.836 11.067 4.656 1.00 82.81 238 ASN A N 1
ATOM 1827 C CA . ASN A 1 238 ? 8.175 10.377 3.411 1.00 82.81 238 ASN A CA 1
ATOM 1828 C C . ASN A 1 238 ? 7.436 10.933 2.183 1.00 82.81 238 ASN A C 1
ATOM 1830 O O . ASN A 1 238 ? 7.485 10.310 1.123 1.00 82.81 238 ASN A O 1
ATOM 1834 N N . ASP A 1 239 ? 6.712 12.052 2.317 1.00 87.38 239 ASP A N 1
ATOM 1835 C CA . ASP A 1 239 ? 5.956 12.687 1.228 1.00 87.38 239 ASP A CA 1
ATOM 1836 C C . ASP A 1 239 ? 5.073 11.702 0.427 1.00 87.38 239 ASP A C 1
ATOM 1838 O O . ASP A 1 239 ? 4.984 11.776 -0.803 1.00 87.38 239 ASP A O 1
ATOM 1842 N N . LYS A 1 240 ? 4.373 10.766 1.093 1.00 90.00 240 LYS A N 1
ATOM 1843 C CA . LYS A 1 240 ? 3.562 9.746 0.394 1.00 90.00 240 LYS A CA 1
ATOM 1844 C C . LYS A 1 240 ? 2.495 10.343 -0.520 1.00 90.00 240 LYS A C 1
ATOM 1846 O O . LYS A 1 240 ? 2.177 9.737 -1.538 1.00 90.00 240 LYS A O 1
ATOM 1851 N N . LEU A 1 241 ? 1.982 11.538 -0.207 1.00 94.50 241 LEU A N 1
ATOM 1852 C CA . LEU A 1 241 ? 1.065 12.264 -1.092 1.00 94.50 241 LEU A CA 1
ATOM 1853 C C . LEU A 1 241 ? 1.719 12.570 -2.451 1.00 94.50 241 LEU A C 1
ATOM 1855 O O . LEU A 1 241 ? 1.106 12.376 -3.498 1.00 94.50 241 LEU A O 1
ATOM 1859 N N . LYS A 1 242 ? 2.992 12.979 -2.454 1.00 92.38 242 LYS A N 1
ATOM 1860 C CA . LYS A 1 242 ? 3.757 13.201 -3.685 1.00 92.38 242 LYS A CA 1
ATOM 1861 C C . LYS A 1 242 ? 3.975 11.894 -4.439 1.00 92.38 242 LYS A C 1
ATOM 1863 O O . LYS A 1 242 ? 3.809 11.877 -5.652 1.00 92.38 242 LYS A O 1
ATOM 1868 N N . ILE A 1 243 ? 4.300 10.811 -3.727 1.00 90.38 243 ILE A N 1
ATOM 1869 C CA . ILE A 1 243 ? 4.469 9.480 -4.326 1.00 90.38 243 ILE A CA 1
ATOM 1870 C C . ILE A 1 243 ? 3.176 9.040 -5.013 1.00 90.38 243 ILE A C 1
ATOM 1872 O O . ILE A 1 243 ? 3.200 8.741 -6.196 1.00 90.38 243 ILE A O 1
ATOM 1876 N N . VAL A 1 244 ? 2.034 9.039 -4.319 1.00 94.50 244 VAL A N 1
ATOM 1877 C CA . VAL A 1 244 ? 0.773 8.570 -4.916 1.00 94.50 244 VAL A CA 1
ATOM 1878 C C . VAL A 1 244 ? 0.306 9.456 -6.073 1.00 94.50 244 VAL A C 1
ATOM 1880 O O . VAL A 1 244 ? -0.267 8.946 -7.030 1.00 94.50 244 VAL A O 1
ATOM 1883 N N . THR A 1 245 ? 0.618 10.756 -6.049 1.00 94.88 245 THR A N 1
ATOM 1884 C CA . THR A 1 245 ? 0.307 11.671 -7.161 1.00 94.88 245 THR A CA 1
ATOM 1885 C C . THR A 1 245 ? 0.977 11.231 -8.467 1.00 94.88 245 THR A C 1
ATOM 1887 O O . THR A 1 245 ? 0.376 11.366 -9.526 1.00 94.88 245 THR A O 1
ATOM 1890 N N . THR A 1 246 ? 2.187 10.657 -8.420 1.00 91.44 246 THR A N 1
ATOM 1891 C CA . THR A 1 246 ? 2.865 10.161 -9.635 1.00 91.44 246 THR A CA 1
ATOM 1892 C C . THR A 1 246 ? 2.329 8.814 -10.127 1.00 91.44 246 THR A C 1
ATOM 1894 O O . THR A 1 246 ? 2.691 8.377 -11.218 1.00 91.44 246 THR A O 1
ATOM 1897 N N . LEU A 1 247 ? 1.481 8.143 -9.339 1.00 91.31 247 LEU A N 1
ATOM 1898 C CA . LEU A 1 247 ? 0.882 6.848 -9.678 1.00 91.31 247 LEU A CA 1
ATOM 1899 C C . LEU A 1 247 ? -0.480 6.976 -10.365 1.00 91.31 247 LEU A C 1
ATOM 1901 O O . LEU A 1 247 ? -0.983 5.980 -10.887 1.00 91.31 247 LEU A O 1
ATOM 1905 N N . LEU A 1 248 ? -1.075 8.167 -10.335 1.00 94.12 248 LEU A N 1
ATOM 1906 C CA . LEU A 1 248 ? -2.420 8.441 -10.823 1.00 94.12 248 LEU A CA 1
ATOM 1907 C C . LEU A 1 248 ? -2.379 9.149 -12.177 1.00 94.12 248 LEU A C 1
ATOM 1909 O O . LEU A 1 248 ? -1.487 9.950 -12.453 1.00 94.12 248 LEU A O 1
ATOM 1913 N N . ASN A 1 249 ? -3.378 8.878 -13.013 1.00 95.12 249 ASN A N 1
ATOM 1914 C CA . ASN A 1 249 ? -3.671 9.705 -14.182 1.00 95.12 249 ASN A CA 1
ATOM 1915 C C . ASN A 1 249 ? -4.623 10.866 -13.820 1.00 95.12 249 ASN A C 1
ATOM 1917 O O . ASN A 1 249 ? -5.104 10.961 -12.690 1.00 95.12 249 ASN A O 1
ATOM 1921 N N . ALA A 1 250 ? -4.896 11.752 -14.782 1.00 96.00 250 ALA A N 1
ATOM 1922 C CA . ALA A 1 250 ? -5.719 12.944 -14.564 1.00 96.00 250 ALA A CA 1
ATOM 1923 C C . ALA A 1 250 ? -7.152 12.625 -14.099 1.00 96.00 250 ALA A C 1
ATOM 1925 O O 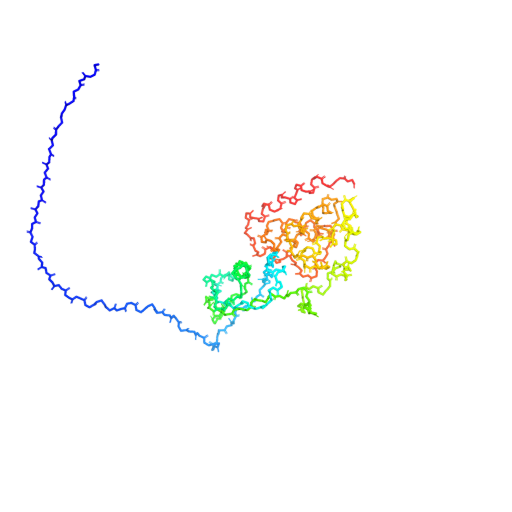. ALA A 1 250 ? -7.639 13.261 -13.167 1.00 96.00 250 ALA A O 1
ATOM 1926 N N . ASP A 1 251 ? -7.795 11.616 -14.691 1.00 97.31 251 ASP A N 1
ATOM 1927 C CA . ASP A 1 251 ? -9.162 11.221 -14.331 1.00 97.31 251 ASP A CA 1
ATOM 1928 C C . ASP A 1 251 ? -9.211 10.690 -12.894 1.00 97.31 251 ASP A C 1
ATOM 1930 O O . ASP A 1 251 ? -10.045 11.097 -12.091 1.00 97.31 251 ASP A O 1
ATOM 1934 N N . GLN A 1 252 ? -8.241 9.851 -12.526 1.00 97.69 252 GLN A N 1
ATOM 1935 C CA . GLN A 1 252 ? -8.137 9.306 -11.177 1.00 97.69 252 GLN A CA 1
ATOM 1936 C C . GLN A 1 252 ? -7.831 10.380 -10.121 1.00 97.69 252 GLN A C 1
ATOM 1938 O O . GLN A 1 252 ? -8.290 10.266 -8.983 1.00 97.69 252 GLN A O 1
ATOM 1943 N N . ILE A 1 253 ? -7.056 11.414 -10.473 1.00 97.50 253 ILE A N 1
ATOM 1944 C CA . ILE A 1 253 ? -6.851 12.584 -9.605 1.00 97.50 253 ILE A CA 1
ATOM 1945 C C . ILE A 1 253 ? -8.173 13.334 -9.433 1.00 97.50 253 ILE A C 1
ATOM 1947 O O . ILE A 1 253 ? -8.544 13.638 -8.302 1.00 97.50 253 ILE A O 1
ATOM 1951 N N . SER A 1 254 ? -8.909 13.575 -10.522 1.00 97.81 254 SER A N 1
ATOM 1952 C CA . SER A 1 254 ? -10.208 14.253 -10.472 1.00 97.81 254 SER A CA 1
ATOM 1953 C C . SER A 1 254 ? -11.212 13.508 -9.582 1.00 97.81 254 SER A C 1
ATOM 1955 O O . SER A 1 254 ? -11.838 14.117 -8.710 1.00 97.81 254 SER A O 1
ATOM 1957 N N . ASP A 1 255 ? -11.291 12.181 -9.713 1.00 98.06 255 ASP A N 1
ATOM 1958 C CA . ASP A 1 255 ? -12.122 11.326 -8.860 1.00 98.06 255 ASP A CA 1
ATOM 1959 C C . ASP A 1 255 ? -11.727 11.426 -7.380 1.00 98.06 255 ASP A C 1
ATOM 1961 O O . ASP A 1 255 ? -12.587 11.496 -6.495 1.00 98.06 255 ASP A O 1
ATOM 1965 N N . ALA A 1 256 ? -10.424 11.439 -7.086 1.00 98.19 256 ALA A N 1
ATOM 1966 C CA . ALA A 1 256 ? -9.926 11.561 -5.721 1.00 98.19 256 ALA A CA 1
ATOM 1967 C C . ALA A 1 256 ? -10.240 12.946 -5.125 1.00 98.19 256 ALA A C 1
ATOM 1969 O O . ALA A 1 256 ? -10.694 13.049 -3.985 1.00 98.19 256 ALA A O 1
ATOM 1970 N N . GLU A 1 257 ? -10.059 14.022 -5.891 1.00 98.00 257 GLU A N 1
ATOM 1971 C CA . GLU A 1 257 ? -10.396 15.387 -5.471 1.00 98.00 257 GLU A CA 1
ATOM 1972 C C . GLU A 1 257 ? -11.897 15.553 -5.198 1.00 98.00 257 GLU A C 1
ATOM 1974 O O . GLU A 1 257 ? -12.278 16.196 -4.213 1.00 98.00 257 GLU A O 1
ATOM 1979 N N . ALA A 1 258 ? -12.755 14.913 -5.998 1.00 98.00 258 ALA A N 1
ATOM 1980 C CA . ALA A 1 258 ? -14.192 14.873 -5.748 1.00 98.00 258 ALA A CA 1
ATOM 1981 C C . ALA A 1 258 ? -14.518 14.190 -4.406 1.00 98.00 258 ALA A C 1
ATOM 1983 O O . ALA A 1 258 ? -15.334 14.705 -3.634 1.00 98.00 258 ALA A O 1
ATOM 1984 N N . GLN A 1 259 ? -13.838 13.084 -4.077 1.00 97.81 259 GLN A N 1
ATOM 1985 C CA . GLN A 1 259 ? -13.981 12.413 -2.777 1.00 97.81 259 GLN A CA 1
ATOM 1986 C C . GLN A 1 259 ? -13.495 13.293 -1.615 1.00 97.81 259 GLN A C 1
ATOM 1988 O O . GLN A 1 259 ? -14.155 13.358 -0.576 1.00 97.81 259 GLN A O 1
ATOM 1993 N N . VAL A 1 260 ? -12.385 14.021 -1.786 1.00 97.69 260 VAL A N 1
ATOM 1994 C CA . VAL A 1 260 ? -11.896 14.993 -0.790 1.00 97.69 260 VAL A CA 1
ATOM 1995 C C . VAL A 1 260 ? -12.927 16.100 -0.559 1.00 97.69 260 VAL A C 1
ATOM 1997 O O . VAL A 1 260 ? -13.199 16.463 0.589 1.00 97.69 260 VAL A O 1
ATOM 2000 N N . ALA A 1 261 ? -13.506 16.647 -1.630 1.00 96.88 261 ALA A N 1
ATOM 2001 C CA . ALA A 1 261 ? -14.508 17.704 -1.550 1.00 96.88 261 ALA A CA 1
ATOM 2002 C C . ALA A 1 261 ? -15.795 17.230 -0.856 1.00 96.88 261 ALA A C 1
ATOM 2004 O O . ALA A 1 261 ? -16.339 17.949 -0.018 1.00 96.88 261 ALA A O 1
ATOM 2005 N N . GLU A 1 262 ? -16.266 16.019 -1.163 1.00 96.00 262 GLU A N 1
ATOM 2006 C CA . GLU A 1 262 ? -17.400 15.395 -0.471 1.00 96.00 262 GLU A CA 1
ATOM 2007 C C . GLU A 1 262 ? -17.112 15.209 1.022 1.00 96.00 262 GLU A C 1
ATOM 2009 O O . GLU A 1 262 ? -17.901 15.646 1.859 1.00 96.00 262 GLU A O 1
ATOM 2014 N N . TRP A 1 263 ? -15.952 14.648 1.376 1.00 94.56 263 TRP A N 1
ATOM 2015 C CA . TRP A 1 263 ? -15.584 14.454 2.777 1.00 94.56 263 TRP A CA 1
ATOM 2016 C C . TRP A 1 263 ? -15.573 15.780 3.551 1.00 94.56 263 TRP A C 1
ATOM 2018 O O . TRP A 1 263 ? -16.153 15.869 4.636 1.00 94.56 263 TRP A O 1
ATOM 2028 N N . LYS A 1 264 ? -14.988 16.836 2.964 1.00 92.75 264 LYS A N 1
ATOM 2029 C CA . LYS A 1 264 ? -14.977 18.189 3.544 1.00 92.75 264 LYS A CA 1
ATOM 2030 C C . LYS A 1 264 ? -16.385 18.760 3.712 1.00 92.75 264 LYS A C 1
ATOM 2032 O O . LYS A 1 264 ? -16.637 19.410 4.718 1.00 92.75 264 LYS A O 1
ATOM 2037 N N . ARG A 1 265 ? -17.311 18.510 2.779 1.00 94.06 265 ARG A N 1
ATOM 2038 C CA . ARG A 1 265 ? -18.716 18.933 2.923 1.00 94.06 265 ARG A CA 1
ATOM 2039 C C . ARG A 1 265 ? -19.407 18.248 4.101 1.00 94.06 265 ARG A C 1
ATOM 2041 O O . ARG A 1 265 ? -20.152 18.902 4.819 1.00 94.06 265 ARG A O 1
ATOM 2048 N N . GLN A 1 266 ? -19.134 16.965 4.322 1.00 91.81 266 GLN A N 1
ATOM 2049 C CA . GLN A 1 266 ? -19.744 16.194 5.410 1.00 91.81 266 GLN A CA 1
ATOM 2050 C C . GLN A 1 266 ? -19.158 16.518 6.795 1.00 91.81 266 GLN A C 1
ATOM 2052 O O . GLN A 1 266 ? -19.868 16.422 7.792 1.00 91.81 266 GLN A O 1
ATOM 2057 N N . HIS A 1 267 ? -17.880 16.910 6.867 1.00 88.81 267 HIS A N 1
ATOM 2058 C CA . HIS A 1 267 ? -17.142 17.069 8.132 1.00 88.81 267 HIS A CA 1
ATOM 2059 C C . HIS A 1 267 ? -16.705 18.520 8.421 1.00 88.81 267 HIS A C 1
ATOM 2061 O O . HIS A 1 267 ? -16.060 18.782 9.431 1.00 88.81 267 HIS A O 1
ATOM 2067 N N . GLY A 1 268 ? -17.040 19.472 7.545 1.00 73.25 268 GLY A N 1
ATOM 2068 C CA . GLY A 1 268 ? -16.543 20.853 7.557 1.00 73.25 268 GLY A CA 1
ATOM 2069 C C . GLY A 1 268 ? -17.345 21.872 8.373 1.00 73.25 268 GLY A C 1
ATOM 2070 O O . GLY A 1 268 ? -17.178 23.066 8.143 1.00 73.25 268 GLY A O 1
ATOM 2071 N N . THR A 1 269 ? -18.207 21.458 9.307 1.00 48.16 269 THR A N 1
ATOM 2072 C CA . THR A 1 269 ? -18.991 22.391 10.142 1.00 48.16 269 THR A CA 1
ATOM 2073 C C . THR A 1 269 ? -18.915 22.064 11.632 1.00 48.16 269 THR A C 1
ATOM 2075 O O . THR A 1 269 ? -19.661 21.215 12.123 1.00 48.16 269 THR A O 1
ATOM 2078 N N . LYS A 1 270 ? -18.051 22.787 12.353 1.00 40.41 270 LYS A N 1
ATOM 2079 C CA . LYS A 1 270 ? -18.422 23.831 13.328 1.00 40.41 270 LYS A CA 1
ATOM 2080 C C . LYS A 1 270 ? -17.224 24.731 13.608 1.00 40.41 270 LYS A C 1
ATOM 2082 O O . LYS A 1 270 ? -16.123 24.180 13.808 1.00 40.41 270 LYS A O 1
#

Foldseek 3Di:
DDDDDDDDDDDDDDDDDDDDDDPDPPDDPPPPDDDQDDPDPQKDAKAWPDQQAFADDPVCQVVQQWDKWKWKWKQALQFAIHPIDTPDDRDPVRNVRNSVRNRPIGINAMDGNNRGHIHMDMDMHTDDHPPPPDDDPPDLPPDPLVPQDALVCLVVLVVCLVVLNLVSLQNVLVCQCPVHSVRRNDLVSSLVSLVSNVLVVDLSSLQSNLVSCVSVVNLLSNLLSNVSSVVVVDDDPSPVNVVSVSVDDPVSVVSSVVSNVVSCVVVVDD

Secondary structure (DSSP, 8-state):
--------------------------------------S-TTEEPPEEEE-PPPPPPHHHHHTT--EEEEEEEEEPTTS-EEEEEEEE-S-HHHHHHHHHHHHT-EEEPEEETTEEE-EEEEEEEEE--TT-S-PPTTTSTT-TT-S---GGGHHHHHHHHHTT-HHHHHHHHHHHHHT-TTPPP-HHHHHHHHHHHHHTT-HHHHHHHHHHHHHTT-HHHHHHHHHHHHHTT---TT-HHHHHHTT--HHHHHHHHHHHHHHHHHH---

Radius of gyration: 27.65 Å; chains: 1; bounding box: 81×55×86 Å